Protein AF-0000000076639686 (afdb_homodimer)

Nearest PDB structures (foldseek):
  2fe7-assembly1_B  TM=9.540E-01  e=9.740E-17  Pseudomonas aeruginosa UCBPP-PA14
  2fe7-assembly1_A  TM=9.493E-01  e=1.686E-15  Pseudomonas aeruginosa UCBPP-PA14
  3i9s-assembly1_B  TM=8.098E-01  e=2.683E-13  Vibrio cholerae
  8a9o-assembly1_B  TM=8.484E-01  e=4.742E-10  Acinetobacter baumannii
  8a9o-assembly1_A  TM=8.379E-01  e=1.081E-09  Acinetobacter baumannii

Secondary structure (DSSP, 8-state):
---EEEEE--GGGHHHHHHHHHHHHHHTT-SS-----HHHHHHHHHSSS-S-EEEEEEETTEEEEEEEEEEEEETTTTEEEEEEEEEEE-GGGTTSSHHHHHHHHHHHHHHHTT-SEEEEEEETT-HHHHHHHHHTT-EE-TTEEEEEEEHHHHHHHHHHTT-/---EEEEE--GGGHHHHHHHHHHHHHHTT-SS-----HHHHHHHHHSSS-S-EEEEEEETTEEEEEEEEEEEEETTTTEEEEEEEEEEE-GGGTTSSHHHHHHHHHHHHHHHTT-SEEEEEEETT-HHHHHHHHHTT-EE-TTEEEEEEEHHHHHHHHHHTT-

Sequence (326 aa):
MSDLKIQPAIVSDVPLILSLIKELAAVEEFPFEVTVTAEDLKKNLFGKHPSAEALLVYAGDDLAGFAVFYQTFATTTGQPGLHLDDLYIRSEFQGRGIGRKVLAHLARIAKQRDCVRFEWWVLESNVRAKNFYEKIGARELEELEIYRLRENGIDELSNKLDRMSDLKIQPAIVSDVPLILSLIKELAAVEEFPFEVTVTAEDLKKNLFGKHPSAEALLVYAGDDLAGFAVFYQTFATTTGQPGLHLDDLYIRSEFQGRGIGRKVLAHLARIAKQRDCVRFEWWVLESNVRAKNFYEKIGARELEELEIYRLRENGIDELSNKLDR

Foldseek 3Di:
DFDKDKDWDDLVCLVVVVVQVVVVCVVVVPPDDDDDDSVNCCCQAPNPHHQWTKIWIDRHPHGFHMWIKGKAADPVVRAIAIETEDTDGDPVPPPPCSSVVVVVVVVVVCVVRVHPDYDYDDDPPPVVVVVVCVVVPDDDPPVDDDDDDDPVRVVVVVCVVVD/DFDKDKDWDDLVCLVVVVVQVVVVCVVVVPPDDDDDDSVNCCCQAPNPHHQWTKIWIDRHPHGFHMWIKGKAADPVVRAIAIETEDTDGDPVPPPPCSSVVVVVVVVVVCVVRVHPYYDYDDDPPPVVVVVVCVVVPDDDPPVDDDDDDDPVRVVVVVCVVVD

InterPro domains:
  IPR000182 GNAT domain [PF00583] (29-137)
  IPR000182 GNAT domain [PS51186] (4-163)
  IPR016181 Acyl-CoA N-acyltransferase [SSF55729] (4-152)
  IPR051016 Diverse Substrate Acetyltransferase [PTHR10545] (5-158)

pLDDT: mean 94.92, std 6.84, range [44.66, 98.88]

Radius of gyration: 20.06 Å; Cα contacts (8 Å, |Δi|>4): 628; chains: 2; bounding box: 39×61×44 Å

Solvent-accessible surface area (backbone atoms only — not comparable to full-atom values): 17160 Å² total; per-residue (Å²): 128,71,58,71,41,77,42,77,58,53,74,88,42,43,69,59,52,53,51,51,51,52,50,47,40,59,76,66,61,54,90,63,86,72,66,43,44,68,66,34,40,46,47,30,49,60,37,96,69,48,37,33,44,47,35,38,29,24,50,53,92,41,83,33,35,38,37,32,32,31,58,33,58,38,77,54,51,24,34,34,22,31,35,48,72,44,78,45,62,41,76,94,54,54,95,69,56,54,69,59,45,52,49,11,50,49,24,40,52,29,54,77,64,56,26,49,37,42,32,36,72,40,56,64,82,44,56,68,58,53,55,52,42,45,72,65,55,31,42,72,46,82,58,52,38,45,36,36,22,43,50,68,34,30,54,56,37,28,54,50,55,79,98,129,72,56,71,42,78,42,77,58,55,75,87,41,43,68,58,52,52,51,50,53,52,50,48,41,58,77,66,60,53,90,64,86,72,66,43,42,67,65,34,39,45,46,31,48,60,36,95,71,48,38,33,46,46,35,40,28,24,52,52,92,41,82,32,35,38,35,33,33,33,59,34,60,37,77,54,50,26,34,34,22,32,35,48,72,44,76,43,63,41,75,93,55,53,93,69,57,54,68,58,45,52,51,11,52,49,24,40,52,28,53,76,65,56,25,50,37,43,33,36,72,40,55,65,83,43,56,69,59,53,54,51,42,45,73,64,54,32,41,73,46,82,58,51,39,46,34,36,23,42,52,68,33,30,54,56,36,27,54,49,57,79,99

Organism: NCBI:txid1194090

Structure (mmCIF, N/CA/C/O backbone):
data_AF-0000000076639686-model_v1
#
loop_
_entity.id
_entity.type
_entity.pdbx_description
1 polymer 'Ribosomal protein S18 acetylase RimI'
#
loop_
_atom_site.group_PDB
_atom_site.id
_atom_site.type_symbol
_atom_site.label_atom_id
_atom_site.label_alt_id
_atom_site.label_comp_id
_atom_site.label_asym_id
_atom_site.label_entity_id
_atom_site.label_seq_id
_atom_site.pdbx_PDB_ins_code
_atom_site.Cartn_x
_atom_site.Cartn_y
_atom_site.Cartn_z
_atom_site.occupancy
_atom_site.B_iso_or_equiv
_atom_site.auth_seq_id
_atom_site.auth_comp_id
_atom_site.auth_asym_id
_atom_site.auth_atom_id
_atom_site.pdbx_PDB_model_num
ATOM 1 N N . MET A 1 1 ? 11.172 29.812 18.297 1 44.66 1 MET A N 1
ATOM 2 C CA . MET A 1 1 ? 10.875 28.797 17.281 1 44.66 1 MET A CA 1
ATOM 3 C C . MET A 1 1 ? 9.906 27.75 17.812 1 44.66 1 MET A C 1
ATOM 5 O O . MET A 1 1 ? 10.148 27.172 18.875 1 44.66 1 MET A O 1
ATOM 9 N N . SER A 1 2 ? 8.539 27.844 17.609 1 62.56 2 SER A N 1
ATOM 10 C CA . SER A 1 2 ? 7.559 27.078 18.375 1 62.56 2 SER A CA 1
ATOM 11 C C . SER A 1 2 ? 7.867 25.594 18.328 1 62.56 2 SER A C 1
ATOM 13 O O . SER A 1 2 ? 8.484 25.109 17.375 1 62.56 2 SER A O 1
ATOM 15 N N . ASP A 1 3 ? 7.824 24.922 19.453 1 88.5 3 ASP A N 1
ATOM 16 C CA . ASP A 1 3 ? 8.18 23.531 19.688 1 88.5 3 ASP A CA 1
ATOM 17 C C . ASP A 1 3 ? 7.316 22.594 18.859 1 88.5 3 ASP A C 1
ATOM 19 O O . ASP A 1 3 ? 6.09 22.625 18.953 1 88.5 3 ASP A O 1
ATOM 23 N N . LEU A 1 4 ? 7.82 22.078 17.812 1 94.31 4 LEU A N 1
ATOM 24 C CA . LEU A 1 4 ? 7.133 21.109 16.969 1 94.31 4 LEU A CA 1
ATOM 25 C C . LEU A 1 4 ? 7.055 19.75 17.656 1 94.31 4 LEU A C 1
ATOM 27 O O . LEU A 1 4 ? 8.062 19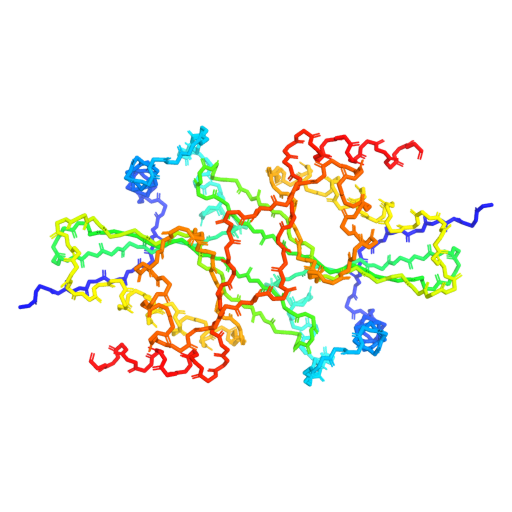.234 18.156 1 94.31 4 LEU A O 1
ATOM 31 N N . LYS A 1 5 ? 5.812 19.344 17.812 1 97.06 5 LYS A N 1
ATOM 32 C CA . LYS A 1 5 ? 5.594 18.016 18.375 1 97.06 5 LYS A CA 1
ATOM 33 C C . LYS A 1 5 ? 4.887 17.109 17.375 1 97.06 5 LYS A C 1
ATOM 35 O O . LYS A 1 5 ? 3.859 17.484 16.812 1 97.06 5 LYS A O 1
ATOM 40 N N . ILE A 1 6 ? 5.492 16.016 17.109 1 97.62 6 ILE A N 1
ATOM 41 C CA . ILE A 1 6 ? 4.898 14.953 16.312 1 97.62 6 ILE A CA 1
ATOM 42 C C . ILE A 1 6 ? 4.645 13.719 17.172 1 97.62 6 ILE A C 1
ATOM 44 O O . ILE A 1 6 ? 5.578 13.148 17.734 1 97.62 6 ILE A O 1
ATOM 48 N N . GLN A 1 7 ? 3.459 13.336 17.297 1 97.81 7 GLN A N 1
ATOM 49 C CA . GLN A 1 7 ? 3.168 12.25 18.219 1 97.81 7 GLN A CA 1
ATOM 50 C C . GLN A 1 7 ? 2.105 11.312 17.656 1 97.81 7 GLN A C 1
ATOM 52 O O . GLN A 1 7 ? 1.226 11.742 16.906 1 97.81 7 GLN A O 1
ATOM 57 N N . PRO A 1 8 ? 2.168 10.031 18.047 1 98.56 8 PRO A N 1
ATOM 58 C CA . PRO A 1 8 ? 1.109 9.109 17.641 1 98.56 8 PRO A CA 1
ATOM 59 C C . PRO A 1 8 ? -0.268 9.523 18.141 1 98.56 8 PRO A C 1
ATOM 61 O O . PRO A 1 8 ? -0.396 9.984 19.281 1 98.56 8 PRO A O 1
ATOM 64 N N . ALA A 1 9 ? -1.269 9.445 17.297 1 98.75 9 ALA A N 1
ATOM 65 C CA . ALA A 1 9 ? -2.645 9.703 17.719 1 98.75 9 ALA A CA 1
ATOM 66 C C . ALA A 1 9 ? -3.16 8.594 18.625 1 98.75 9 ALA A C 1
ATOM 68 O O . ALA A 1 9 ? -2.652 7.473 18.594 1 98.75 9 ALA A O 1
ATOM 69 N N . ILE A 1 10 ? -4.109 8.953 19.453 1 98.44 10 ILE A N 1
ATOM 70 C CA . ILE A 1 10 ? -4.824 7.984 20.281 1 98.44 10 ILE A CA 1
ATOM 71 C C . ILE A 1 10 ? -6.312 8.023 19.953 1 98.44 10 ILE A C 1
ATOM 73 O O . ILE A 1 10 ? -6.77 8.891 19.203 1 98.44 10 ILE A O 1
ATOM 77 N N . VAL A 1 11 ? -7.055 7.059 20.5 1 98.56 11 VAL A N 1
ATOM 78 C CA . VAL A 1 11 ? -8.445 6.867 20.109 1 98.56 11 VAL A CA 1
ATOM 79 C C . VAL A 1 11 ? -9.25 8.133 20.422 1 98.56 11 VAL A C 1
ATOM 81 O O . VAL A 1 11 ? -10.172 8.484 19.688 1 98.56 11 VAL A O 1
ATOM 84 N N . SER A 1 12 ? -8.914 8.867 21.422 1 98.62 12 SER A N 1
ATOM 85 C CA . SER A 1 12 ? -9.641 10.078 21.781 1 98.62 12 SER A CA 1
ATOM 86 C C . SER A 1 12 ? -9.391 11.195 20.766 1 98.62 12 SER A C 1
ATOM 88 O O . SER A 1 12 ? -10.094 12.203 20.766 1 98.62 12 SER A O 1
ATOM 90 N N . ASP A 1 13 ? -8.453 11.07 19.875 1 98.75 13 ASP A N 1
ATOM 91 C CA . ASP A 1 13 ? -8.117 12.078 18.875 1 98.75 13 ASP A CA 1
ATOM 92 C C . ASP A 1 13 ? -8.938 11.891 17.609 1 98.75 13 ASP A C 1
ATOM 94 O O . ASP A 1 13 ? -8.797 12.656 16.656 1 98.75 13 ASP A O 1
ATOM 98 N N . VAL A 1 14 ? -9.836 10.945 17.578 1 98.75 14 VAL A N 1
ATOM 99 C CA . VAL A 1 14 ? -10.586 10.578 16.375 1 98.75 14 VAL A CA 1
ATOM 100 C C . VAL A 1 14 ? -11.312 11.805 15.836 1 98.75 14 VAL A C 1
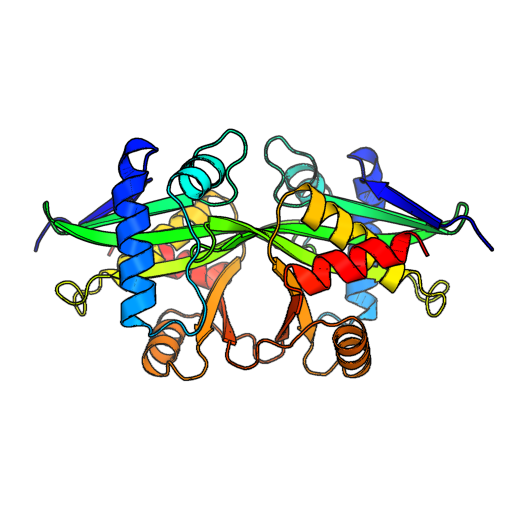ATOM 102 O O . VAL A 1 14 ? -11.281 12.078 14.633 1 98.75 14 VAL A O 1
ATOM 105 N N . PRO A 1 15 ? -11.969 12.617 16.656 1 98.75 15 PRO A N 1
ATOM 106 C CA . PRO A 1 15 ? -12.633 13.805 16.094 1 98.75 15 PRO A CA 1
ATOM 107 C C . PRO A 1 15 ? -11.656 14.758 15.414 1 98.75 15 PRO A C 1
ATOM 109 O O . PRO A 1 15 ? -11.992 15.367 14.398 1 98.75 15 PRO A O 1
ATOM 112 N N . LEU A 1 16 ? -10.461 14.883 15.93 1 98.69 16 LEU A N 1
ATOM 113 C CA . LEU A 1 16 ? -9.453 15.742 15.32 1 98.69 16 LEU A CA 1
ATOM 114 C C . LEU A 1 16 ? -9 15.188 13.977 1 98.69 16 LEU A C 1
ATOM 116 O O . LEU A 1 16 ? -8.883 15.93 13 1 98.69 16 LEU A O 1
ATOM 120 N N . ILE A 1 17 ? -8.75 13.898 13.961 1 98.81 17 ILE A N 1
ATOM 121 C CA . ILE A 1 17 ? -8.312 13.25 12.727 1 98.81 17 ILE A CA 1
ATOM 122 C C . ILE A 1 17 ? -9.383 13.406 11.648 1 98.81 17 ILE A C 1
ATOM 124 O O . ILE A 1 17 ? -9.07 13.766 10.508 1 98.81 17 ILE A O 1
ATOM 128 N N . LEU A 1 18 ? -10.609 13.172 12.055 1 98.81 18 LEU A N 1
ATOM 129 C CA . LEU A 1 18 ? -11.727 13.297 11.125 1 98.81 18 LEU A CA 1
ATOM 130 C C . LEU A 1 18 ? -11.797 14.711 10.547 1 98.81 18 LEU A C 1
ATOM 132 O O . LEU A 1 18 ? -11.961 14.883 9.336 1 98.81 18 LEU A O 1
ATOM 136 N N . SER A 1 19 ? -11.656 15.672 11.391 1 98.44 19 SER A N 1
ATOM 137 C CA . SER A 1 19 ? -11.695 17.062 10.953 1 98.44 19 SER A CA 1
ATOM 138 C C . SER A 1 19 ? -10.562 17.375 9.977 1 98.44 19 SER A C 1
ATOM 140 O O . SER A 1 19 ? -10.773 18.062 8.984 1 98.44 19 SER A O 1
ATOM 142 N N . LEU A 1 20 ? -9.406 16.891 10.219 1 98.62 20 LEU A N 1
ATOM 143 C CA . LEU A 1 20 ? -8.242 17.141 9.367 1 98.62 20 LEU A CA 1
ATOM 144 C C . LEU A 1 20 ? -8.406 16.453 8.016 1 98.62 20 LEU A C 1
ATOM 146 O O . LEU A 1 20 ? -7.996 16.984 6.984 1 98.62 20 LEU A O 1
ATOM 150 N N . ILE A 1 21 ? -8.984 15.25 8.031 1 98.5 21 ILE A N 1
ATOM 151 C CA . ILE A 1 21 ? -9.25 14.555 6.773 1 98.5 21 ILE A CA 1
ATOM 152 C C . ILE A 1 21 ? -10.195 15.383 5.914 1 98.5 21 ILE A C 1
ATOM 154 O O . ILE A 1 21 ? -9.961 15.562 4.715 1 98.5 21 ILE A O 1
ATOM 158 N N . LYS A 1 22 ? -11.211 15.891 6.531 1 97.94 22 LYS A N 1
ATOM 159 C CA . LYS A 1 22 ? -12.188 16.688 5.805 1 97.94 22 LYS A CA 1
ATOM 160 C C . LYS A 1 22 ? -11.586 18 5.328 1 97.94 22 LYS A C 1
ATOM 162 O O . LYS A 1 22 ? -11.875 18.469 4.223 1 97.94 22 LYS A O 1
ATOM 167 N N . GLU A 1 23 ? -10.766 18.641 6.125 1 97.69 23 GLU A N 1
ATOM 168 C CA . GLU A 1 23 ? -10.062 19.859 5.727 1 97.69 23 GLU A CA 1
ATOM 169 C C . GLU A 1 23 ? -9.172 19.609 4.516 1 97.69 23 GLU A C 1
ATOM 171 O O . GLU A 1 23 ? -9.156 20.406 3.574 1 97.69 23 GLU A O 1
ATOM 176 N N . LEU A 1 24 ? -8.453 18.531 4.582 1 96.81 24 LEU A N 1
ATOM 177 C CA . LEU A 1 24 ? -7.566 18.172 3.479 1 96.81 24 LEU A CA 1
ATOM 178 C C . LEU A 1 24 ? -8.359 17.969 2.191 1 96.81 24 LEU A C 1
ATOM 180 O O . LEU A 1 24 ? -7.977 18.484 1.138 1 96.81 24 LEU A O 1
ATOM 184 N N . ALA A 1 25 ? -9.406 17.188 2.311 1 96 25 ALA A N 1
ATOM 185 C CA . ALA A 1 25 ? -10.25 16.938 1.141 1 96 25 ALA A CA 1
ATOM 186 C C . ALA A 1 25 ? -10.75 18.25 0.538 1 96 25 ALA A C 1
ATOM 188 O O . ALA A 1 25 ? -10.797 18.406 -0.686 1 96 25 ALA A O 1
ATOM 189 N N . ALA A 1 26 ? -11.117 19.188 1.37 1 95.25 26 ALA A N 1
ATOM 190 C CA . ALA A 1 26 ? -11.617 20.484 0.917 1 95.25 26 ALA A CA 1
ATOM 191 C C . ALA A 1 26 ? -10.516 21.281 0.232 1 95.25 26 ALA A C 1
ATOM 193 O O . ALA A 1 26 ? -10.719 21.828 -0.86 1 95.25 26 ALA A O 1
ATOM 194 N N . VAL A 1 27 ? -9.344 21.328 0.829 1 92.75 27 VAL A N 1
ATOM 195 C CA . VAL A 1 27 ? -8.219 22.094 0.31 1 92.75 27 VAL A CA 1
ATOM 196 C C . VAL A 1 27 ? -7.793 21.547 -1.049 1 92.75 27 VAL A C 1
ATOM 198 O O . VAL A 1 27 ? -7.422 22.297 -1.947 1 92.75 27 VAL A O 1
ATOM 201 N N . GLU A 1 28 ? -7.84 20.219 -1.221 1 89.69 28 GLU A N 1
ATOM 202 C CA . GLU A 1 28 ? -7.391 19.562 -2.441 1 89.69 28 GLU A CA 1
ATOM 203 C C . GLU A 1 28 ? -8.508 19.5 -3.48 1 89.69 28 GLU A C 1
ATOM 205 O O . GLU A 1 28 ? -8.312 18.969 -4.578 1 89.69 28 GLU A O 1
ATOM 210 N N . GLU A 1 29 ? -9.664 20.016 -3.137 1 91.25 29 GLU A N 1
ATOM 211 C CA . GLU A 1 29 ? -10.828 19.875 -4.008 1 91.25 29 GLU A CA 1
ATOM 212 C C . GLU A 1 29 ? -11 18.438 -4.48 1 91.25 29 GLU A C 1
ATOM 214 O O . GLU A 1 29 ? -11.141 18.188 -5.68 1 91.25 29 GLU A O 1
ATOM 219 N N . PHE A 1 30 ? -10.922 17.516 -3.494 1 88.5 30 PHE A N 1
ATOM 220 C CA . PHE A 1 30 ? -11.07 16.094 -3.775 1 88.5 30 PHE A CA 1
ATOM 221 C C . PHE A 1 30 ? -12.367 15.82 -4.516 1 88.5 30 PHE A C 1
ATOM 223 O O . PHE A 1 30 ? -13.445 16.203 -4.055 1 88.5 30 PHE A O 1
ATOM 230 N N . PRO A 1 31 ? -12.281 15.164 -5.648 1 86.31 31 PRO A N 1
ATOM 231 C CA . PRO A 1 31 ? -13.43 15.133 -6.566 1 86.31 31 PRO A CA 1
ATOM 232 C C . PRO A 1 31 ? -14.461 14.078 -6.176 1 86.31 31 PRO A C 1
ATOM 234 O O . PRO A 1 31 ? -15.531 14.008 -6.785 1 86.31 31 PRO A O 1
ATOM 237 N N . PHE A 1 32 ? -14.219 13.242 -5.211 1 86.88 32 PHE A N 1
ATOM 238 C CA . PHE A 1 32 ? -15.141 12.18 -4.832 1 86.88 32 PHE A CA 1
ATOM 239 C C . PHE A 1 32 ? -15.734 12.445 -3.455 1 86.88 32 PHE A C 1
ATOM 241 O O . PHE A 1 32 ? -15.281 13.336 -2.736 1 86.88 32 PHE A O 1
ATOM 248 N N . GLU A 1 33 ? -16.719 11.688 -3.217 1 91.25 33 GLU A N 1
ATOM 249 C CA . GLU A 1 33 ? -17.344 11.836 -1.91 1 91.25 33 GLU A CA 1
ATOM 250 C C . GLU A 1 33 ? -16.438 11.336 -0.793 1 91.25 33 GLU A C 1
ATOM 252 O O . GLU A 1 33 ? -15.773 10.305 -0.938 1 91.25 33 GLU A O 1
ATOM 257 N N . VAL A 1 34 ? -16.328 12.102 0.249 1 96.38 34 VAL A N 1
ATOM 258 C CA . VAL A 1 34 ? -15.641 11.703 1.474 1 96.38 34 VAL A CA 1
ATOM 259 C C . VAL A 1 34 ? -16.641 11.07 2.439 1 96.38 34 VAL A C 1
ATOM 261 O O . VAL A 1 34 ? -17.5 11.75 2.984 1 96.38 34 VAL A O 1
ATOM 264 N N . THR A 1 35 ? -16.5 9.781 2.68 1 97.5 35 THR A N 1
ATOM 265 C CA . THR A 1 35 ? -17.547 9.047 3.395 1 97.5 35 THR A CA 1
ATOM 266 C C . THR A 1 35 ? -17.031 8.586 4.758 1 97.5 35 THR A C 1
ATOM 268 O O . THR A 1 35 ? -17.75 7.902 5.492 1 97.5 35 THR A O 1
ATOM 271 N N . VAL A 1 36 ? -15.859 8.938 5.129 1 98.31 36 VAL A N 1
ATOM 272 C CA . VAL A 1 36 ? -15.234 8.484 6.367 1 98.31 36 VAL A CA 1
ATOM 273 C C . VAL A 1 36 ? -16.078 8.906 7.562 1 98.31 36 VAL A C 1
ATOM 275 O O . VAL A 1 36 ? -16.594 10.023 7.594 1 98.31 36 VAL A O 1
ATOM 278 N N . THR A 1 37 ? -16.25 8.016 8.531 1 98.31 37 THR A N 1
ATOM 279 C CA . THR A 1 37 ? -16.938 8.305 9.781 1 98.31 37 THR A CA 1
ATOM 280 C C . THR A 1 37 ? -16 8.102 10.977 1 98.31 37 THR A C 1
ATOM 282 O O . THR A 1 37 ? -14.945 7.488 10.844 1 98.31 37 THR A O 1
ATOM 285 N N . ALA A 1 38 ? -16.453 8.664 12.094 1 98.62 38 ALA A N 1
ATOM 286 C CA . ALA A 1 38 ? -15.719 8.438 13.336 1 98.62 38 ALA A CA 1
ATOM 287 C C . ALA A 1 38 ? -15.602 6.949 13.641 1 98.62 38 ALA A C 1
ATOM 289 O O . ALA A 1 38 ? -14.555 6.488 14.117 1 98.62 38 ALA A O 1
ATOM 290 N N . GLU A 1 39 ? -16.625 6.227 13.375 1 98.38 39 GLU A N 1
ATOM 291 C CA . GLU A 1 39 ? -16.641 4.789 13.633 1 98.38 39 GLU A CA 1
ATOM 292 C C . GLU A 1 39 ? -15.617 4.059 12.766 1 98.38 39 GLU A C 1
ATOM 294 O O . GLU A 1 39 ? -14.938 3.141 13.234 1 98.38 39 GLU A O 1
ATOM 299 N N . ASP A 1 40 ? -15.555 4.441 11.5 1 98.19 40 ASP A N 1
ATOM 300 C CA . ASP A 1 40 ? -14.555 3.861 10.609 1 98.19 40 ASP A CA 1
ATOM 301 C C . ASP A 1 40 ? -13.148 4.047 11.172 1 98.19 40 ASP A C 1
ATOM 303 O O . ASP A 1 40 ? -12.344 3.111 11.188 1 98.19 40 ASP A O 1
ATOM 307 N N . LEU A 1 41 ? -12.898 5.27 11.602 1 98.69 41 LEU A N 1
ATOM 308 C CA . LEU A 1 41 ? -11.57 5.598 12.109 1 98.69 41 LEU A CA 1
ATOM 309 C C . LEU A 1 41 ? -11.273 4.848 13.406 1 98.69 41 LEU A C 1
ATOM 311 O O . LEU A 1 41 ? -10.172 4.34 13.594 1 98.69 41 LEU A O 1
ATOM 315 N N . LYS A 1 42 ? -12.188 4.797 14.289 1 98.5 42 LYS A N 1
ATOM 316 C CA . LYS A 1 42 ? -12 4.059 15.539 1 98.5 42 LYS A CA 1
ATOM 317 C C . LYS A 1 42 ? -11.656 2.598 15.266 1 98.5 42 LYS A C 1
ATOM 319 O O . LYS A 1 42 ? -10.719 2.053 15.852 1 98.5 42 LYS A O 1
ATOM 324 N N . LYS A 1 43 ? -12.391 2.043 14.383 1 97.88 43 LYS A N 1
ATOM 325 C CA . LYS A 1 43 ? -12.227 0.627 14.062 1 97.88 43 LYS A CA 1
ATOM 326 C C . LYS A 1 43 ? -10.891 0.372 13.367 1 97.88 43 LYS A C 1
ATOM 328 O O . LYS A 1 43 ? -10.148 -0.536 13.742 1 97.88 43 LYS A O 1
ATOM 333 N N . ASN A 1 44 ? -10.562 1.207 12.43 1 98.19 44 ASN A N 1
ATOM 334 C CA . ASN A 1 44 ? -9.5 0.834 11.508 1 98.19 44 ASN A CA 1
ATOM 335 C C . ASN A 1 44 ? -8.164 1.472 11.891 1 98.19 44 ASN A C 1
ATOM 337 O O . ASN A 1 44 ? -7.113 1.062 11.406 1 98.19 44 ASN A O 1
ATOM 341 N N . LEU A 1 45 ? -8.195 2.48 12.742 1 98.38 45 LEU A N 1
ATOM 342 C CA . LEU A 1 45 ? -6.945 3.062 13.211 1 98.38 45 LEU A CA 1
ATOM 343 C C . LEU A 1 45 ? -6.609 2.576 14.617 1 98.38 45 LEU A C 1
ATOM 345 O O . LEU A 1 45 ? -5.441 2.551 15.008 1 98.38 45 LEU A O 1
ATOM 349 N N . PHE A 1 46 ? -7.641 2.174 15.398 1 98.06 46 PHE A N 1
ATOM 350 C CA . PHE A 1 46 ? -7.379 1.958 16.812 1 98.06 46 PHE A CA 1
ATOM 351 C C . PHE A 1 46 ? -7.98 0.637 17.281 1 98.06 46 PHE A C 1
ATOM 353 O O . PHE A 1 46 ? -7.934 0.313 18.469 1 98.06 46 PHE A O 1
ATOM 360 N N . GLY A 1 47 ? -8.594 -0.088 16.406 1 95.62 47 GLY A N 1
ATOM 361 C CA . GLY A 1 47 ? -9.148 -1.384 16.766 1 95.62 47 GLY A CA 1
ATOM 362 C C . GLY A 1 47 ? -8.086 -2.449 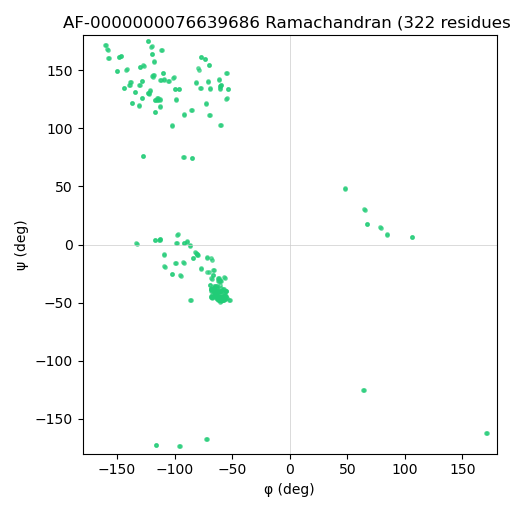16.984 1 95.62 47 GLY A C 1
ATOM 363 O O . GLY A 1 47 ? -6.902 -2.135 17.109 1 95.62 47 GLY A O 1
ATOM 364 N N . LYS A 1 48 ? -8.477 -3.703 17.062 1 91.56 48 LYS A N 1
ATOM 365 C CA . LYS A 1 48 ? -7.613 -4.84 17.359 1 91.56 48 LYS A CA 1
ATOM 366 C C . LYS A 1 48 ? -6.594 -5.055 16.234 1 91.56 48 LYS A C 1
ATOM 368 O O . LYS A 1 48 ? -5.449 -5.43 16.5 1 91.56 48 LYS A O 1
ATOM 373 N N . HIS A 1 49 ? -6.996 -4.816 15 1 91.19 49 HIS A N 1
ATOM 374 C CA . HIS A 1 49 ? -6.137 -4.973 13.828 1 91.19 49 HIS A CA 1
ATOM 375 C C . HIS A 1 49 ? -6.133 -3.707 12.977 1 91.19 49 HIS A C 1
ATOM 377 O O . HIS A 1 49 ? -6.766 -3.664 11.914 1 91.19 49 HIS A O 1
ATOM 383 N N . PRO A 1 50 ? -5.418 -2.744 13.469 1 95.81 50 PRO A N 1
ATOM 384 C CA . PRO A 1 50 ? -5.43 -1.471 12.742 1 95.81 50 PRO A CA 1
ATOM 385 C C . PRO A 1 50 ? -4.883 -1.595 11.328 1 95.81 50 PRO A C 1
ATOM 387 O O . PRO A 1 50 ? -3.928 -2.338 11.094 1 95.81 50 PRO A O 1
ATOM 390 N N . SER A 1 51 ? -5.516 -0.854 10.422 1 97.12 51 SER A N 1
ATOM 391 C CA . SER A 1 51 ? -5.105 -0.872 9.023 1 97.12 51 SER A CA 1
ATOM 392 C C . SER A 1 51 ? -4.105 0.239 8.719 1 97.12 51 SER A C 1
ATOM 394 O O . SER A 1 51 ? -3.457 0.232 7.672 1 97.12 51 SER A O 1
ATOM 396 N N . ALA A 1 52 ? -4.016 1.155 9.602 1 98.5 52 ALA A N 1
ATOM 397 C CA . ALA A 1 52 ? -3.141 2.312 9.445 1 98.5 52 ALA A CA 1
ATOM 398 C C . ALA A 1 52 ? -2.85 2.969 10.789 1 98.5 52 ALA A C 1
ATOM 400 O O . ALA A 1 52 ? -3.404 2.566 11.812 1 98.5 52 ALA A O 1
ATOM 401 N N . GLU A 1 53 ? -1.979 3.871 10.75 1 98.62 53 GLU A N 1
ATOM 402 C CA . GLU A 1 53 ? -1.606 4.688 11.906 1 98.62 53 GLU A CA 1
ATOM 403 C C . GLU A 1 53 ? -1.685 6.176 11.57 1 98.62 53 GLU A C 1
ATOM 405 O O . GLU A 1 53 ? -1.55 6.566 10.414 1 98.62 53 GLU A O 1
ATOM 410 N N . ALA A 1 54 ? -1.896 6.926 12.625 1 98.88 54 ALA A N 1
ATOM 411 C CA . ALA A 1 54 ? -1.973 8.375 12.438 1 98.88 54 ALA A CA 1
ATOM 412 C C . ALA A 1 54 ? -1.042 9.102 13.406 1 98.88 54 ALA A C 1
ATOM 414 O O . ALA A 1 54 ? -0.892 8.688 14.562 1 98.88 54 ALA A O 1
ATOM 415 N N . LEU A 1 55 ? -0.427 10.133 12.891 1 98.81 55 LEU A N 1
ATOM 416 C CA . LEU A 1 55 ? 0.314 11.102 13.695 1 98.81 55 LEU A CA 1
ATOM 417 C C . LEU A 1 55 ? -0.413 12.438 13.742 1 98.81 55 LEU A C 1
ATOM 419 O O . LEU A 1 55 ? -0.985 12.875 12.734 1 98.81 55 LEU A O 1
ATOM 423 N N . LEU A 1 56 ? -0.379 13.062 14.859 1 98.81 56 LEU A N 1
ATOM 424 C CA . LEU A 1 56 ? -0.783 14.461 14.969 1 98.81 56 LEU A CA 1
ATOM 425 C C . LEU A 1 56 ? 0.434 15.367 15.117 1 98.81 56 LEU A C 1
ATOM 427 O O . LEU A 1 56 ? 1.397 15.016 15.797 1 98.81 56 LEU A O 1
ATOM 431 N N . VAL A 1 57 ? 0.394 16.484 14.484 1 98.5 57 VAL A N 1
ATOM 432 C CA . VAL A 1 57 ? 1.48 17.453 14.445 1 98.5 57 VAL A CA 1
ATOM 433 C C . VAL A 1 57 ? 1.044 18.75 15.141 1 98.5 57 VAL A C 1
ATOM 435 O O . VAL A 1 57 ? 0.026 19.344 14.773 1 98.5 57 VAL A O 1
ATOM 438 N N . TYR A 1 58 ? 1.843 19.156 16.094 1 98.06 58 TYR A N 1
ATOM 439 C CA . TYR A 1 58 ? 1.531 20.375 16.828 1 98.06 58 TYR A CA 1
ATOM 440 C C . TYR A 1 58 ? 2.658 21.391 16.703 1 98.06 58 TYR A C 1
ATOM 442 O O . TYR A 1 58 ? 3.836 21.031 16.781 1 98.06 58 TYR A O 1
ATOM 450 N N . ALA A 1 59 ? 2.354 22.578 16.422 1 96.12 59 ALA A N 1
ATOM 451 C CA . ALA A 1 59 ? 3.229 23.734 16.562 1 96.12 59 ALA A CA 1
ATOM 452 C C . ALA A 1 59 ? 2.873 24.547 17.812 1 96.12 59 ALA A C 1
ATOM 454 O O . ALA A 1 59 ? 1.896 25.297 17.812 1 96.12 59 ALA A O 1
ATOM 455 N N . GLY A 1 60 ? 3.707 24.344 18.859 1 94.06 60 GLY A N 1
ATOM 456 C CA . GLY A 1 60 ? 3.229 24.797 20.156 1 94.06 60 GLY A CA 1
ATOM 457 C C . GLY A 1 60 ? 2 24.047 20.625 1 94.06 60 GLY A C 1
ATOM 458 O O . GLY A 1 60 ? 1.994 22.812 20.672 1 94.06 60 GLY A O 1
ATOM 459 N N . ASP A 1 61 ? 0.954 24.797 20.938 1 94.56 61 ASP A N 1
ATOM 460 C CA . ASP A 1 61 ? -0.278 24.172 21.422 1 94.56 61 ASP A CA 1
ATOM 461 C C . ASP A 1 61 ? -1.297 24.031 20.297 1 94.56 61 ASP A C 1
ATOM 463 O O . ASP A 1 61 ? -2.365 23.438 20.484 1 94.56 61 ASP A O 1
ATOM 467 N N . ASP A 1 62 ? -0.896 24.438 19.156 1 96.75 62 ASP A N 1
ATOM 468 C CA . ASP A 1 62 ? -1.84 24.469 18.031 1 96.75 62 ASP A CA 1
ATOM 469 C C . ASP A 1 62 ? -1.712 23.203 17.188 1 96.75 62 ASP A C 1
ATOM 471 O O . ASP A 1 62 ? -0.602 22.766 16.875 1 96.75 62 ASP A O 1
ATOM 475 N N . LEU A 1 63 ? -2.869 22.609 16.859 1 98.12 63 LEU A N 1
ATOM 476 C CA . LEU A 1 63 ? -2.887 21.484 15.93 1 98.12 63 LEU A CA 1
ATOM 477 C C . LEU A 1 63 ? -2.555 21.953 14.516 1 98.12 63 LEU A C 1
ATOM 479 O O . LEU A 1 63 ? -3.359 22.625 13.875 1 98.12 63 LEU A O 1
ATOM 483 N N . ALA A 1 64 ? -1.365 21.531 14.023 1 98.12 64 ALA A N 1
ATOM 484 C CA . ALA A 1 64 ? -0.843 22.031 12.75 1 98.12 64 ALA A CA 1
ATOM 485 C C . ALA A 1 64 ? -1.196 21.078 11.602 1 98.12 64 ALA A C 1
ATOM 487 O O . ALA A 1 64 ? -1.256 21.5 10.445 1 98.12 64 ALA A O 1
ATOM 488 N N . GLY A 1 65 ? -1.388 19.812 11.898 1 98.5 65 GLY A N 1
ATOM 489 C CA . GLY A 1 65 ? -1.664 18.891 10.82 1 98.5 65 GLY A CA 1
ATOM 490 C C . GLY A 1 65 ? -1.645 17.438 11.258 1 98.5 65 GLY A C 1
ATOM 491 O O . GLY A 1 65 ? -1.854 17.141 12.438 1 98.5 65 GLY A O 1
ATOM 492 N N . PHE A 1 66 ? -1.52 16.516 10.289 1 98.88 66 PHE A N 1
ATOM 493 C CA . PHE A 1 66 ? -1.473 15.094 10.578 1 98.88 66 PHE A CA 1
ATOM 494 C C . PHE A 1 66 ? -0.811 14.328 9.438 1 98.88 66 PHE A C 1
ATOM 496 O O . PHE A 1 66 ? -0.557 14.891 8.375 1 98.88 66 PHE A O 1
ATOM 503 N N . ALA A 1 67 ? -0.504 13.148 9.688 1 98.81 67 ALA A N 1
ATOM 504 C CA . ALA A 1 67 ? -0.094 12.156 8.695 1 98.81 67 ALA A CA 1
ATOM 505 C C . ALA A 1 67 ? -0.741 10.805 8.977 1 98.81 67 ALA A C 1
ATOM 507 O O . ALA A 1 67 ? -0.886 10.406 10.133 1 98.81 67 ALA A O 1
ATOM 508 N N . VAL A 1 68 ? -1.179 10.109 7.973 1 98.88 68 VAL A N 1
ATOM 509 C CA . VAL A 1 68 ? -1.708 8.758 8.062 1 98.88 68 VAL A CA 1
ATOM 510 C C . VAL A 1 68 ? -0.914 7.832 7.145 1 98.88 68 VAL A C 1
ATOM 512 O O . VAL A 1 68 ? -0.671 8.156 5.98 1 98.88 68 VAL A O 1
ATOM 515 N N . PHE A 1 69 ? -0.47 6.707 7.648 1 98.81 69 PHE A N 1
ATOM 516 C CA . PHE A 1 69 ? 0.411 5.801 6.922 1 98.81 69 PHE A CA 1
ATOM 517 C C . PHE A 1 69 ? 0.13 4.352 7.305 1 98.81 69 PHE A C 1
ATOM 519 O O . PHE A 1 69 ? -0.525 4.086 8.312 1 98.81 69 PHE A O 1
ATOM 526 N N . TYR A 1 70 ? 0.566 3.439 6.523 1 98.69 70 TYR A N 1
ATOM 527 C CA . TYR A 1 70 ? 0.396 2.02 6.809 1 98.69 70 TYR A CA 1
ATOM 528 C C . TYR A 1 70 ? 1.557 1.207 6.25 1 98.69 70 TYR A C 1
ATOM 530 O O . TYR A 1 70 ? 2.332 1.705 5.43 1 98.69 70 TYR A O 1
ATOM 538 N N . GLN A 1 71 ? 1.713 0.032 6.75 1 98.06 71 GLN A N 1
ATOM 539 C CA . GLN A 1 71 ? 2.809 -0.847 6.355 1 98.06 71 GLN A CA 1
ATOM 540 C C . GLN A 1 71 ? 2.492 -1.569 5.047 1 98.06 71 GLN A C 1
ATOM 542 O O . GLN A 1 71 ? 1.362 -2.01 4.832 1 98.06 71 GLN A O 1
ATOM 547 N N . THR A 1 72 ? 3.455 -1.707 4.16 1 98.44 72 THR A N 1
ATOM 548 C CA . THR A 1 72 ? 3.393 -2.465 2.916 1 98.44 72 THR A CA 1
ATOM 549 C C . THR A 1 72 ? 4.387 -3.625 2.939 1 98.44 72 THR A C 1
ATOM 551 O O . THR A 1 72 ? 4.945 -3.949 3.988 1 98.44 72 THR A O 1
ATOM 554 N N . PHE A 1 73 ? 4.531 -4.285 1.79 1 98.5 73 PHE A N 1
ATOM 555 C CA . PHE A 1 73 ? 5.441 -5.418 1.683 1 98.5 73 PHE A CA 1
ATOM 556 C C . PHE A 1 73 ? 5.992 -5.539 0.266 1 98.5 73 PHE A C 1
ATOM 558 O O . PHE A 1 73 ? 5.324 -5.164 -0.699 1 98.5 73 PHE A O 1
ATOM 565 N N . ALA A 1 74 ? 7.188 -6.035 0.21 1 97.19 74 ALA A N 1
ATOM 566 C CA . ALA A 1 74 ? 7.809 -6.332 -1.078 1 97.19 74 ALA A CA 1
ATOM 567 C C . ALA A 1 74 ? 8.336 -7.762 -1.115 1 97.19 74 ALA A C 1
ATOM 569 O O . ALA A 1 74 ? 9.188 -8.133 -0.306 1 97.19 74 ALA A O 1
ATOM 570 N N . THR A 1 75 ? 7.926 -8.5 -2.088 1 97.75 75 THR A N 1
ATOM 571 C CA . THR A 1 75 ? 8.336 -9.898 -2.191 1 97.75 75 THR A CA 1
ATOM 572 C C . THR A 1 75 ? 9.812 -10.008 -2.533 1 97.75 75 THR A C 1
ATOM 574 O O . THR A 1 75 ? 10.492 -10.93 -2.082 1 97.75 75 THR A O 1
ATOM 577 N N . THR A 1 76 ? 10.352 -9.07 -3.355 1 96.75 76 THR A N 1
ATOM 578 C CA . THR A 1 76 ? 11.727 -9.172 -3.85 1 96.75 76 THR A CA 1
ATOM 579 C C . THR A 1 76 ? 12.727 -9.023 -2.705 1 96.75 76 THR A C 1
ATOM 581 O O . THR A 1 76 ? 13.836 -9.547 -2.777 1 96.75 76 THR A O 1
ATOM 584 N N . THR A 1 77 ? 12.391 -8.344 -1.624 1 97.19 77 THR A N 1
ATOM 585 C CA . THR A 1 77 ? 13.258 -8.195 -0.463 1 97.19 77 THR A CA 1
ATOM 586 C C . THR A 1 77 ? 12.727 -9 0.719 1 97.19 77 THR A C 1
ATOM 588 O O . THR A 1 77 ? 13.469 -9.273 1.67 1 97.19 77 THR A O 1
ATOM 591 N N . GLY A 1 78 ? 11.461 -9.352 0.629 1 97.94 78 GLY A N 1
ATOM 592 C CA . GLY A 1 78 ? 10.82 -10.016 1.754 1 97.94 78 GLY A CA 1
ATOM 593 C C . GLY A 1 78 ? 10.672 -9.117 2.967 1 97.94 78 GLY A C 1
ATOM 594 O O . GLY A 1 78 ? 10.531 -9.602 4.094 1 97.94 78 GLY A O 1
ATOM 595 N N . GLN A 1 79 ? 10.773 -7.828 2.785 1 97.25 79 GLN A N 1
ATOM 596 C CA . GLN A 1 79 ? 10.758 -6.863 3.881 1 97.25 79 GLN A CA 1
ATOM 597 C C . GLN A 1 79 ? 9.562 -5.922 3.768 1 97.25 79 GLN A C 1
ATOM 599 O O . GLN A 1 79 ? 9.008 -5.746 2.682 1 97.25 79 GLN A O 1
ATOM 604 N N . PRO A 1 80 ? 9.203 -5.359 4.875 1 98.06 80 PRO A N 1
ATOM 605 C CA . PRO A 1 80 ? 8.109 -4.383 4.836 1 98.06 80 PRO A CA 1
ATOM 606 C C . PRO A 1 80 ? 8.531 -3.053 4.215 1 98.06 80 PRO A C 1
ATOM 608 O O . PRO A 1 80 ? 9.727 -2.799 4.047 1 98.06 80 PRO A O 1
ATOM 611 N N . GLY A 1 81 ? 7.523 -2.332 3.789 1 98.12 81 GLY A N 1
ATOM 612 C CA . GLY A 1 81 ? 7.625 -0.919 3.459 1 98.12 81 GLY A CA 1
ATOM 613 C C . GLY A 1 81 ? 6.656 -0.053 4.242 1 98.12 81 GLY A C 1
ATOM 614 O O . GLY A 1 81 ? 5.887 -0.558 5.062 1 98.12 81 GLY A O 1
ATOM 615 N N . LEU A 1 82 ? 6.793 1.183 4.051 1 98.69 82 LEU A N 1
ATOM 616 C CA . LEU A 1 82 ? 5.887 2.164 4.633 1 98.69 82 LEU A CA 1
ATOM 617 C C . LEU A 1 82 ? 5.242 3.021 3.551 1 98.69 82 LEU A C 1
ATOM 619 O O . LEU A 1 82 ? 5.93 3.527 2.66 1 98.69 82 LEU A O 1
ATOM 623 N N . HIS A 1 83 ? 3.914 3.164 3.584 1 98.81 83 HIS A N 1
ATOM 624 C CA . HIS A 1 83 ? 3.189 4.004 2.639 1 98.81 83 HIS A CA 1
ATOM 625 C C . HIS A 1 83 ? 2.516 5.176 3.348 1 98.81 83 HIS A C 1
ATOM 627 O O . HIS A 1 83 ? 1.757 4.977 4.297 1 98.81 83 HIS A O 1
ATOM 633 N N . LEU A 1 84 ? 2.814 6.375 2.91 1 98.69 84 LEU A N 1
ATOM 634 C CA . LEU A 1 84 ? 2.141 7.578 3.385 1 98.69 84 LEU A CA 1
ATOM 635 C C . LEU A 1 84 ? 0.86 7.832 2.594 1 98.69 84 LEU A C 1
ATOM 637 O O . LEU A 1 84 ? 0.911 8.086 1.389 1 98.69 84 LEU A O 1
ATOM 641 N N . ASP A 1 85 ? -0.27 7.777 3.236 1 98 85 ASP A N 1
ATOM 642 C CA . ASP A 1 85 ? -1.556 7.988 2.58 1 98 85 ASP A CA 1
ATOM 643 C C . ASP A 1 85 ? -1.904 9.477 2.518 1 98 85 ASP A C 1
ATOM 645 O O . ASP A 1 85 ? -2.328 9.977 1.475 1 98 85 ASP A O 1
ATOM 649 N N . ASP A 1 86 ? -1.747 10.117 3.689 1 97.56 86 ASP A N 1
ATOM 650 C CA . ASP A 1 86 ? -2.043 11.547 3.752 1 97.56 86 ASP A CA 1
ATOM 651 C C . ASP A 1 86 ? -1.009 12.281 4.598 1 97.56 86 ASP A C 1
ATOM 653 O O . ASP A 1 86 ? -0.585 11.789 5.641 1 97.56 86 ASP A O 1
ATOM 657 N N . LEU A 1 87 ? -0.643 13.359 4.109 1 97.25 87 LEU A N 1
ATOM 658 C CA . LEU A 1 87 ? 0.103 14.383 4.836 1 97.25 87 LEU A CA 1
ATOM 659 C C . LEU A 1 87 ? -0.533 15.758 4.645 1 97.25 87 LEU A C 1
ATOM 661 O O . LEU A 1 87 ? -0.68 16.219 3.514 1 97.25 87 LEU A O 1
ATOM 665 N N . TYR A 1 88 ? -0.939 16.312 5.781 1 97.56 88 TYR A N 1
ATOM 666 C CA . TYR A 1 88 ? -1.614 17.609 5.707 1 97.56 88 TYR A CA 1
ATOM 667 C C . TYR A 1 88 ? -1.11 18.547 6.793 1 97.56 88 TYR A C 1
ATOM 669 O O . TYR A 1 88 ? -1.105 18.203 7.973 1 97.56 88 TYR A O 1
ATOM 677 N N . ILE A 1 89 ? -0.597 19.672 6.363 1 97.19 89 ILE A N 1
ATOM 678 C CA . ILE A 1 89 ? -0.256 20.797 7.23 1 97.19 89 ILE A CA 1
ATOM 679 C C . ILE A 1 89 ? -1.174 21.969 6.926 1 97.19 89 ILE A C 1
ATOM 681 O O . ILE A 1 89 ? -1.294 22.391 5.773 1 97.19 89 ILE A O 1
ATOM 685 N N . ARG A 1 90 ? -1.846 22.469 7.949 1 97.5 90 ARG A N 1
ATOM 686 C CA . ARG A 1 90 ? -2.711 23.641 7.758 1 97.5 90 ARG A CA 1
ATOM 687 C C . ARG A 1 90 ? -1.943 24.797 7.137 1 97.5 90 ARG A C 1
ATOM 689 O O . ARG A 1 90 ? -0.764 25 7.434 1 97.5 90 ARG A O 1
ATOM 696 N N . SER A 1 91 ? -2.699 25.531 6.352 1 95.75 91 SER A N 1
ATOM 697 C CA . SER A 1 91 ? -2.105 26.594 5.543 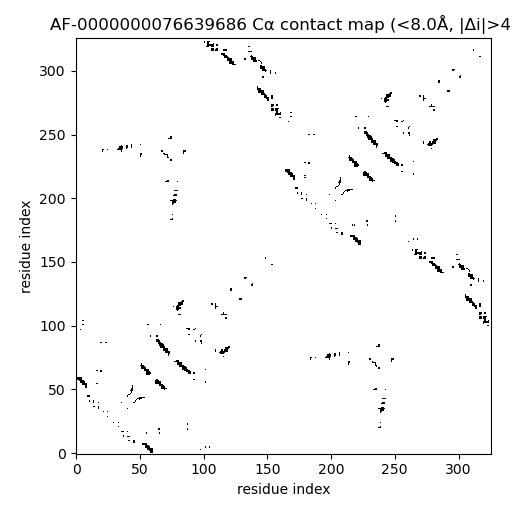1 95.75 91 SER A CA 1
ATOM 698 C C . SER A 1 91 ? -1.32 27.578 6.406 1 95.75 91 SER A C 1
ATOM 700 O O . SER A 1 91 ? -0.243 28.031 6.016 1 95.75 91 SER A O 1
ATOM 702 N N . GLU A 1 92 ? -1.812 27.922 7.559 1 95.5 92 GLU A N 1
ATOM 703 C CA . GLU A 1 92 ? -1.19 28.922 8.422 1 95.5 92 GLU A CA 1
ATOM 704 C C . GLU A 1 92 ? 0.145 28.422 8.969 1 95.5 92 GLU A C 1
ATOM 706 O O . GLU A 1 92 ? 0.936 29.219 9.492 1 95.5 92 GLU A O 1
ATOM 711 N N . PHE A 1 93 ? 0.43 27.109 8.828 1 95.94 93 PHE A N 1
ATOM 712 C CA . PHE A 1 93 ? 1.67 26.562 9.367 1 95.94 93 PHE A CA 1
ATOM 713 C C . PHE A 1 93 ? 2.592 26.109 8.234 1 95.94 93 PHE A C 1
ATOM 715 O O . PHE A 1 93 ? 3.619 25.484 8.484 1 95.94 93 PHE A O 1
ATOM 722 N N . GLN A 1 94 ? 2.266 26.312 7.055 1 92.56 94 GLN A N 1
ATOM 723 C CA . GLN A 1 94 ? 3.068 25.891 5.91 1 92.56 94 GLN A CA 1
ATOM 724 C C . GLN A 1 94 ? 4.254 26.828 5.699 1 92.56 94 GLN A C 1
ATOM 726 O O . GLN A 1 94 ? 4.309 27.922 6.285 1 92.56 94 GLN A O 1
ATOM 731 N N . GLY A 1 95 ? 5.25 26.344 4.945 1 89.94 95 GLY A N 1
ATOM 732 C CA . GLY A 1 95 ? 6.418 27.141 4.637 1 89.94 95 GLY A CA 1
ATOM 733 C C . GLY A 1 95 ? 7.414 27.219 5.777 1 89.94 95 GLY A C 1
ATOM 734 O O . GLY A 1 95 ? 8.305 28.078 5.781 1 89.94 95 GLY A O 1
ATOM 735 N N . ARG A 1 96 ? 7.301 26.375 6.758 1 90.62 96 ARG A N 1
ATOM 736 C CA . ARG A 1 96 ? 8.156 26.375 7.938 1 90.62 96 ARG A CA 1
ATOM 737 C C . ARG A 1 96 ? 8.961 25.078 8.039 1 90.62 96 ARG A C 1
ATOM 739 O O . ARG A 1 96 ? 9.602 24.828 9.055 1 90.62 96 ARG A O 1
ATOM 746 N N . GLY A 1 97 ? 8.812 24.25 7.039 1 91.75 97 GLY A N 1
ATOM 747 C CA . GLY A 1 97 ? 9.562 23.016 7.027 1 91.75 97 GLY A CA 1
ATOM 748 C C . GLY A 1 97 ? 8.891 21.906 7.809 1 91.75 97 GLY A C 1
ATOM 749 O O . GLY A 1 97 ? 9.484 20.844 8.016 1 91.75 97 GLY A O 1
ATOM 750 N N . ILE A 1 98 ? 7.695 22.094 8.25 1 94.31 98 ILE A N 1
ATOM 751 C CA . ILE A 1 98 ? 6.992 21.125 9.086 1 94.31 98 ILE A CA 1
ATOM 752 C C . ILE A 1 98 ? 6.742 19.844 8.289 1 94.31 98 ILE A C 1
ATOM 754 O O . ILE A 1 98 ? 6.938 18.75 8.805 1 94.31 98 ILE A O 1
ATOM 758 N N . GLY A 1 99 ? 6.348 19.953 7.008 1 94.38 99 GLY A N 1
ATOM 759 C CA . GLY A 1 99 ? 6.145 18.781 6.172 1 94.38 99 GLY A CA 1
ATOM 760 C C . GLY A 1 99 ? 7.375 17.906 6.062 1 94.38 99 GLY A C 1
ATOM 761 O O . GLY A 1 99 ? 7.281 16.672 6.168 1 94.38 99 GLY A O 1
ATOM 762 N N . ARG A 1 100 ? 8.453 18.562 5.875 1 93.75 100 ARG A N 1
ATOM 763 C CA . ARG A 1 100 ? 9.719 17.828 5.777 1 93.75 100 ARG A CA 1
ATOM 764 C C . ARG A 1 100 ? 10.047 17.125 7.082 1 93.75 100 ARG A C 1
ATOM 766 O O . ARG A 1 100 ? 10.57 16 7.074 1 93.75 100 ARG A O 1
ATOM 773 N N . LYS A 1 101 ? 9.797 17.75 8.164 1 95.25 101 LYS A N 1
ATOM 774 C CA . LYS A 1 101 ? 10.062 17.156 9.477 1 95.25 101 LYS A CA 1
ATOM 775 C C . LYS A 1 101 ? 9.164 15.945 9.719 1 95.25 101 LYS A C 1
ATOM 777 O O . LYS A 1 101 ? 9.594 14.969 10.336 1 95.25 101 LYS A O 1
ATOM 782 N N . VAL A 1 102 ? 7.93 16.047 9.281 1 97 102 VAL A N 1
ATOM 783 C CA . VAL A 1 102 ? 7.02 14.906 9.414 1 97 102 VAL A CA 1
ATOM 784 C C . VAL A 1 102 ? 7.527 13.734 8.562 1 97 102 VAL A C 1
ATOM 786 O O . VAL A 1 102 ? 7.555 12.594 9.031 1 97 102 VAL A O 1
ATOM 789 N N . LEU A 1 103 ? 7.953 14.031 7.328 1 97.12 103 LEU A N 1
ATOM 790 C CA . LEU A 1 103 ? 8.5 12.992 6.465 1 97.12 103 LEU A CA 1
ATOM 791 C C . LEU A 1 103 ? 9.742 12.359 7.09 1 97.12 103 LEU A C 1
ATOM 793 O O . LEU A 1 103 ? 9.938 11.148 7.012 1 97.12 103 LEU A O 1
ATOM 797 N N . ALA A 1 104 ? 10.562 13.141 7.672 1 97 104 ALA A N 1
ATOM 798 C CA . ALA A 1 104 ? 11.75 12.625 8.352 1 97 104 ALA A CA 1
ATOM 799 C C . ALA A 1 104 ? 11.359 11.727 9.523 1 97 104 ALA A C 1
ATOM 801 O O . ALA A 1 104 ? 11.992 10.688 9.75 1 97 104 ALA A O 1
ATOM 802 N N . HIS A 1 105 ? 10.414 12.172 10.266 1 97.69 105 HIS A N 1
ATOM 803 C CA . HIS A 1 105 ? 9.898 11.352 11.359 1 97.69 105 HIS A CA 1
ATOM 804 C C . HIS A 1 105 ? 9.414 10 10.859 1 97.69 105 HIS A C 1
ATOM 806 O O . HIS A 1 105 ? 9.719 8.961 11.453 1 97.69 105 HIS A O 1
ATOM 812 N N . LEU A 1 106 ? 8.711 10.008 9.742 1 98.44 106 LEU A N 1
ATOM 813 C CA . LEU A 1 106 ? 8.211 8.773 9.148 1 98.44 106 LEU A CA 1
ATOM 814 C C . LEU A 1 106 ? 9.359 7.918 8.617 1 98.44 106 LEU A C 1
ATOM 816 O O . LEU A 1 106 ? 9.305 6.688 8.695 1 98.44 106 LEU A O 1
ATOM 820 N N . ALA A 1 107 ? 10.312 8.547 8.062 1 97.94 107 ALA A N 1
ATOM 821 C CA . ALA A 1 107 ? 11.5 7.816 7.633 1 97.94 107 ALA A CA 1
ATOM 822 C C . ALA A 1 107 ? 12.156 7.094 8.812 1 97.94 107 ALA A C 1
ATOM 824 O O . ALA A 1 107 ? 12.633 5.965 8.664 1 97.94 107 ALA A O 1
ATOM 825 N N . ARG A 1 108 ? 12.211 7.703 9.922 1 97.62 108 ARG A N 1
ATOM 826 C CA . ARG A 1 108 ? 12.75 7.07 11.117 1 97.62 108 ARG A CA 1
ATOM 827 C C . ARG A 1 108 ? 11.914 5.863 11.531 1 97.62 108 ARG A C 1
ATOM 829 O O . ARG A 1 108 ? 12.453 4.82 11.906 1 97.62 108 ARG A O 1
ATOM 836 N N . ILE A 1 109 ? 10.633 6 11.5 1 97.75 109 ILE A N 1
ATOM 837 C CA . ILE A 1 109 ? 9.742 4.875 11.773 1 97.75 109 ILE A CA 1
ATOM 838 C C . ILE A 1 109 ? 10.039 3.738 10.797 1 97.75 109 ILE A C 1
ATOM 840 O O . ILE A 1 109 ? 10.148 2.578 11.203 1 97.75 109 ILE A O 1
ATOM 844 N N . ALA A 1 110 ? 10.133 4.094 9.5 1 98.06 110 ALA A N 1
ATOM 845 C CA . ALA A 1 110 ? 10.445 3.102 8.469 1 98.06 110 ALA A CA 1
ATOM 846 C C . ALA A 1 110 ? 11.734 2.359 8.797 1 98.06 110 ALA A C 1
ATOM 848 O O . ALA A 1 110 ? 11.797 1.131 8.711 1 98.06 110 ALA A O 1
ATOM 849 N N . LYS A 1 111 ? 12.703 3.107 9.164 1 96.56 111 LYS A N 1
ATOM 850 C CA . LYS A 1 111 ? 13.992 2.52 9.516 1 96.56 111 LYS A CA 1
ATOM 851 C C . LYS A 1 111 ? 13.867 1.59 10.719 1 96.56 111 LYS A C 1
ATOM 853 O O . LYS A 1 111 ? 14.367 0.465 10.695 1 96.56 111 LYS A O 1
ATOM 858 N N . GLN A 1 112 ? 13.203 2.018 11.711 1 96.38 112 GLN A N 1
ATOM 859 C CA . GLN A 1 112 ? 13.016 1.246 12.938 1 96.38 112 GLN A CA 1
ATOM 860 C C . GLN A 1 112 ? 12.266 -0.053 12.664 1 96.38 112 GLN A C 1
ATOM 862 O O . GLN A 1 112 ? 12.484 -1.059 13.336 1 96.38 112 GLN A O 1
ATOM 867 N N . ARG A 1 113 ? 11.445 -0.02 11.664 1 95.94 113 ARG A N 1
ATOM 868 C CA . ARG A 1 113 ? 10.625 -1.179 11.344 1 95.94 113 ARG A CA 1
ATOM 869 C C . ARG A 1 113 ? 11.258 -2.01 10.227 1 95.94 113 ARG A C 1
ATOM 871 O O . ARG A 1 113 ? 10.586 -2.85 9.617 1 95.94 113 ARG A O 1
ATOM 878 N N . ASP A 1 114 ? 12.469 -1.697 9.828 1 95.06 114 ASP A N 1
ATOM 879 C CA . ASP A 1 114 ? 13.242 -2.418 8.82 1 95.06 114 ASP A CA 1
ATOM 880 C C . ASP A 1 114 ? 12.578 -2.324 7.445 1 95.06 114 ASP A C 1
ATOM 882 O O . ASP A 1 114 ? 12.617 -3.277 6.664 1 95.06 114 ASP A O 1
ATOM 886 N N . CYS A 1 115 ? 11.898 -1.228 7.246 1 97.19 115 CYS A N 1
ATOM 887 C CA . CYS A 1 115 ? 11.336 -0.974 5.926 1 97.19 115 CYS A CA 1
ATOM 888 C C . CYS A 1 115 ? 12.438 -0.65 4.918 1 97.19 115 CYS A C 1
ATOM 890 O O . CYS A 1 115 ? 13.352 0.119 5.215 1 97.19 115 CYS A O 1
ATOM 892 N N . VAL A 1 116 ? 12.25 -1.163 3.746 1 95.94 116 VAL A N 1
ATOM 893 C CA . VAL A 1 116 ? 13.273 -0.931 2.73 1 95.94 116 VAL A CA 1
ATOM 894 C C . VAL A 1 116 ? 12.734 0.026 1.667 1 95.94 116 VAL A C 1
ATOM 896 O O . VAL A 1 116 ? 13.461 0.427 0.758 1 95.94 116 VAL A O 1
ATOM 899 N N . ARG A 1 117 ? 11.414 0.283 1.801 1 97.12 117 ARG A N 1
ATOM 900 C CA . ARG A 1 117 ? 10.75 1.228 0.907 1 97.12 117 ARG A CA 1
ATOM 901 C C . ARG A 1 117 ? 9.852 2.18 1.688 1 97.12 117 ARG A C 1
ATOM 903 O O . ARG A 1 117 ? 9.18 1.769 2.635 1 97.12 117 ARG A O 1
ATOM 910 N N . PHE A 1 118 ? 9.969 3.395 1.427 1 98.5 118 PHE A N 1
ATOM 911 C CA . PHE A 1 118 ? 9.055 4.441 1.856 1 98.5 118 PHE A CA 1
ATOM 912 C C . PHE A 1 118 ? 8.398 5.121 0.656 1 98.5 118 PHE A C 1
ATOM 914 O O . PHE A 1 118 ? 9.078 5.773 -0.139 1 98.5 118 PHE A O 1
ATOM 921 N N . GLU A 1 119 ? 7.039 4.941 0.521 1 98.56 119 GLU A N 1
ATOM 922 C CA . GLU A 1 119 ? 6.348 5.281 -0.719 1 98.56 119 GLU A CA 1
ATOM 923 C C . GLU A 1 119 ? 5.121 6.145 -0.447 1 98.56 119 GLU A C 1
ATOM 925 O O . GLU A 1 119 ? 4.574 6.125 0.658 1 98.56 119 GLU A O 1
ATOM 930 N N . TRP A 1 120 ? 4.77 6.938 -1.407 1 98 120 TRP A N 1
ATOM 931 C CA . TRP A 1 120 ? 3.543 7.727 -1.393 1 98 120 TRP A CA 1
ATOM 932 C C . TRP A 1 120 ? 3.117 8.102 -2.809 1 98 120 TRP A C 1
ATOM 934 O O . TRP A 1 120 ? 3.895 7.957 -3.756 1 98 120 TRP A O 1
ATOM 944 N N . TRP A 1 121 ? 1.827 8.453 -2.961 1 97.12 121 TRP A N 1
ATOM 945 C CA . TRP A 1 121 ? 1.265 8.867 -4.238 1 97.12 121 TRP A CA 1
ATOM 946 C C . TRP A 1 121 ? 1.138 10.383 -4.309 1 97.12 121 TRP A C 1
ATOM 948 O O . TRP A 1 121 ? 0.856 11.039 -3.303 1 97.12 121 TRP A O 1
ATOM 958 N N . VAL A 1 122 ? 1.37 10.875 -5.441 1 94.75 122 VAL A N 1
ATOM 959 C CA . VAL A 1 122 ? 1.294 12.312 -5.695 1 94.75 122 VAL A CA 1
ATOM 960 C C . VAL A 1 122 ? 0.438 12.578 -6.93 1 94.75 122 VAL A C 1
ATOM 962 O O . VAL A 1 122 ? 0.547 11.867 -7.934 1 94.75 122 VAL A O 1
ATOM 965 N N . LEU A 1 123 ? -0.422 13.578 -6.844 1 92.38 123 LEU A N 1
ATOM 966 C CA . LEU A 1 123 ? -1.138 13.992 -8.039 1 92.38 123 LEU A CA 1
ATOM 967 C C . LEU A 1 123 ? -0.165 14.461 -9.117 1 92.38 123 LEU A C 1
ATOM 969 O O . LEU A 1 123 ? 0.75 15.242 -8.844 1 92.38 123 LEU A O 1
ATOM 973 N N . GLU A 1 124 ? -0.421 13.977 -10.336 1 92.75 124 GLU A N 1
ATOM 974 C CA . GLU A 1 124 ? 0.45 14.32 -11.453 1 92.75 124 GLU A CA 1
ATOM 975 C C . GLU A 1 124 ? 0.543 15.828 -11.633 1 92.75 124 GLU A C 1
ATOM 977 O O . GLU A 1 124 ? 1.584 16.344 -12.047 1 92.75 124 GLU A O 1
ATOM 982 N N . SER A 1 125 ? -0.434 16.641 -11.273 1 91.69 125 SER A N 1
ATOM 983 C CA . SER A 1 125 ? -0.514 18.078 -11.477 1 91.69 125 SER A CA 1
ATOM 984 C C . SER A 1 125 ? 0.215 18.844 -10.375 1 91.69 125 SER A C 1
ATOM 986 O O . SER A 1 125 ? 0.443 20.047 -10.484 1 91.69 125 SER A O 1
ATOM 988 N N . ASN A 1 126 ? 0.575 18.141 -9.328 1 91.38 126 ASN A N 1
ATOM 989 C CA . ASN A 1 126 ? 1.189 18.797 -8.172 1 91.38 126 ASN A CA 1
ATOM 990 C C . ASN A 1 126 ? 2.693 18.969 -8.367 1 91.38 126 ASN A C 1
ATOM 992 O O . ASN A 1 126 ? 3.49 18.375 -7.645 1 91.38 126 ASN A O 1
ATOM 996 N N . VAL A 1 127 ? 3.053 19.875 -9.172 1 92.44 127 VAL A N 1
ATOM 997 C CA . VAL A 1 127 ? 4.434 20.078 -9.602 1 92.44 127 VAL A CA 1
ATOM 998 C C . VAL A 1 127 ? 5.285 20.5 -8.406 1 92.44 127 VAL A C 1
ATOM 1000 O O . VAL A 1 127 ? 6.43 20.062 -8.266 1 92.44 127 VAL A O 1
ATOM 1003 N N . ARG A 1 128 ? 4.766 21.281 -7.586 1 89.75 128 ARG A N 1
ATOM 1004 C CA . ARG A 1 128 ? 5.488 21.781 -6.418 1 89.75 128 ARG A CA 1
ATOM 1005 C C . ARG A 1 128 ? 5.898 20.625 -5.504 1 89.75 128 ARG A C 1
ATOM 1007 O O . ARG A 1 128 ? 7.047 20.562 -5.066 1 89.75 128 ARG A O 1
ATOM 1014 N N . ALA A 1 129 ? 4.957 19.766 -5.242 1 90.88 129 ALA A N 1
ATOM 1015 C CA . ALA A 1 129 ? 5.25 18.609 -4.387 1 90.88 129 ALA A CA 1
ATOM 1016 C C . ALA A 1 129 ? 6.285 17.688 -5.035 1 90.88 129 ALA A C 1
ATOM 1018 O O . ALA A 1 129 ? 7.211 17.234 -4.371 1 90.88 129 ALA A O 1
ATOM 1019 N N . LYS A 1 130 ? 6.141 17.453 -6.297 1 94.94 130 LYS A N 1
ATOM 1020 C CA . LYS A 1 130 ? 7.062 16.594 -7.031 1 94.94 130 LYS A CA 1
ATOM 1021 C C . LYS A 1 130 ? 8.5 17.109 -6.918 1 94.94 130 LYS A C 1
ATOM 1023 O O . LYS A 1 130 ? 9.414 16.344 -6.629 1 94.94 130 LYS A O 1
ATOM 1028 N N . ASN A 1 131 ? 8.656 18.375 -7.109 1 93.5 131 ASN A N 1
ATOM 1029 C CA . ASN A 1 131 ? 9.977 18.984 -6.98 1 93.5 131 ASN A CA 1
ATOM 1030 C C . ASN A 1 131 ? 10.539 18.812 -5.574 1 93.5 131 ASN A C 1
ATOM 1032 O O . ASN A 1 131 ? 11.727 18.516 -5.41 1 93.5 131 ASN A O 1
ATOM 1036 N N . PHE A 1 132 ? 9.727 19.047 -4.672 1 92.12 132 PHE A N 1
ATOM 1037 C CA . PHE A 1 132 ? 10.117 18.875 -3.279 1 92.12 132 PHE A CA 1
ATOM 1038 C C . PHE A 1 132 ? 10.578 17.453 -3.012 1 92.12 132 PHE A C 1
ATOM 1040 O O . PHE A 1 132 ? 11.617 17.234 -2.389 1 92.12 132 PHE A O 1
ATOM 1047 N N . TYR A 1 133 ? 9.828 16.406 -3.451 1 94.81 133 TYR A N 1
ATOM 1048 C CA . TYR A 1 133 ? 10.141 15 -3.201 1 94.81 133 TYR A CA 1
ATOM 1049 C C . TYR A 1 133 ? 11.43 14.594 -3.9 1 94.81 133 TYR A C 1
ATOM 1051 O O . TYR A 1 133 ? 12.227 13.828 -3.355 1 94.81 133 TYR A O 1
ATOM 1059 N N . GLU A 1 134 ? 11.609 15.109 -5.035 1 94 134 GLU A N 1
ATOM 1060 C CA . GLU A 1 134 ? 12.859 14.844 -5.742 1 94 134 GLU A CA 1
ATOM 1061 C C . GLU A 1 134 ? 14.055 15.406 -4.98 1 94 134 GLU A C 1
ATOM 1063 O O . GLU A 1 134 ? 15.117 14.789 -4.938 1 94 134 GLU A O 1
ATOM 1068 N N . LYS A 1 135 ? 13.875 16.531 -4.352 1 91.31 135 LYS A N 1
ATOM 1069 C CA . LYS A 1 135 ? 14.938 17.188 -3.604 1 91.31 135 LYS A CA 1
ATOM 1070 C C . LYS A 1 135 ? 15.328 16.375 -2.369 1 91.31 135 LYS A C 1
ATOM 1072 O O . LYS A 1 135 ? 16.484 16.422 -1.93 1 91.31 135 LYS A O 1
ATOM 1077 N N . ILE A 1 136 ? 14.43 15.672 -1.838 1 91.12 136 ILE A N 1
ATOM 1078 C CA . ILE A 1 136 ? 14.758 14.914 -0.636 1 91.12 136 ILE A CA 1
ATOM 1079 C C . ILE A 1 136 ? 15.234 13.516 -1.021 1 91.12 136 ILE A C 1
ATOM 1081 O O . ILE A 1 136 ? 15.414 12.648 -0.159 1 91.12 136 ILE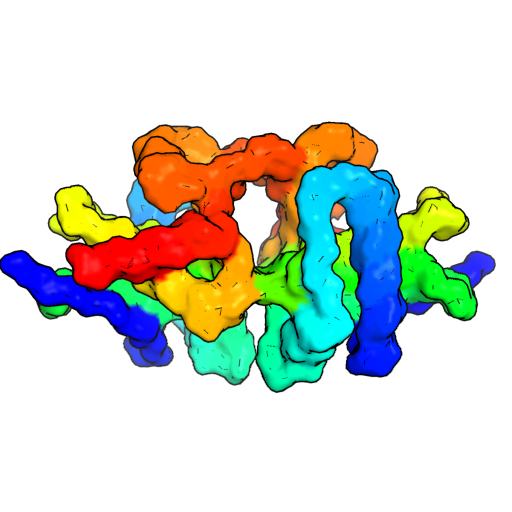 A O 1
ATOM 1085 N N . GLY A 1 137 ? 15.312 13.188 -2.326 1 93.31 137 GLY A N 1
ATOM 1086 C CA . GLY A 1 137 ? 15.953 11.961 -2.781 1 93.31 137 GLY A CA 1
ATOM 1087 C C . GLY A 1 137 ? 14.961 10.906 -3.244 1 93.31 137 GLY A C 1
ATOM 1088 O O . GLY A 1 137 ? 15.352 9.781 -3.568 1 93.31 137 GLY A O 1
ATOM 1089 N N . ALA A 1 138 ? 13.703 11.297 -3.287 1 96.38 138 ALA A N 1
ATOM 1090 C CA . ALA A 1 138 ? 12.703 10.344 -3.77 1 96.38 138 ALA A CA 1
ATOM 1091 C C . ALA A 1 138 ? 12.703 10.273 -5.293 1 96.38 138 ALA A C 1
ATOM 1093 O O . ALA A 1 138 ? 13.047 11.25 -5.965 1 96.38 138 ALA A O 1
ATOM 1094 N N . ARG A 1 139 ? 12.32 9.117 -5.746 1 96.38 139 ARG A N 1
ATOM 1095 C CA . ARG A 1 139 ? 12.234 8.922 -7.188 1 96.38 139 ARG A CA 1
ATOM 1096 C C . ARG A 1 139 ? 10.812 8.57 -7.605 1 96.38 139 ARG A C 1
ATOM 1098 O O . ARG A 1 139 ? 10.133 7.797 -6.922 1 96.38 139 ARG A O 1
ATOM 1105 N N . GLU A 1 140 ? 10.453 9.062 -8.781 1 96.44 140 GLU A N 1
ATOM 1106 C CA . GLU A 1 140 ? 9.195 8.648 -9.391 1 96.44 140 GLU A CA 1
ATOM 1107 C C . GLU A 1 140 ? 9.328 7.27 -10.031 1 96.44 140 GLU A C 1
ATOM 1109 O O . GLU A 1 140 ? 10.328 6.977 -10.695 1 96.44 140 GLU A O 1
ATOM 1114 N N . LEU A 1 141 ? 8.375 6.414 -9.812 1 96.31 141 LEU A N 1
ATOM 1115 C CA . LEU A 1 141 ? 8.328 5.121 -10.484 1 96.31 141 LEU A CA 1
ATOM 1116 C C . LEU A 1 141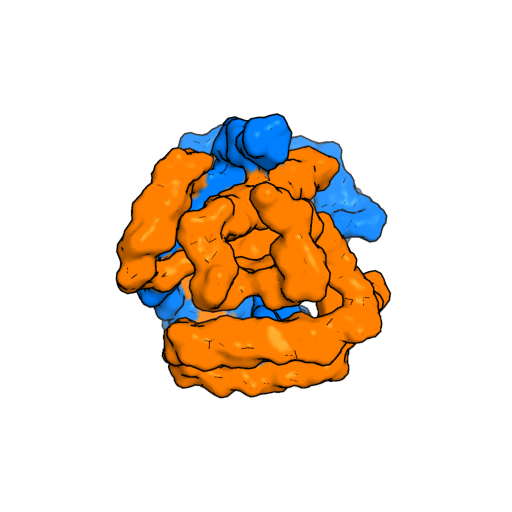 ? 7.5 5.203 -11.758 1 96.31 141 LEU A C 1
ATOM 1118 O O . LEU A 1 141 ? 6.426 4.605 -11.852 1 96.31 141 LEU A O 1
ATOM 1122 N N . GLU A 1 142 ? 8.141 5.824 -12.789 1 93.75 142 GLU A N 1
ATOM 1123 C CA . GLU A 1 142 ? 7.457 6.152 -14.031 1 93.75 142 GLU A CA 1
ATOM 1124 C C . GLU A 1 142 ? 7.059 4.891 -14.797 1 93.75 142 GLU A C 1
ATOM 1126 O O . GLU A 1 142 ? 6.145 4.918 -15.617 1 93.75 142 GLU A O 1
ATOM 1131 N N . GLU A 1 143 ? 7.703 3.834 -14.523 1 93.31 143 GLU A N 1
ATOM 1132 C CA . GLU A 1 143 ? 7.492 2.592 -15.258 1 93.31 143 GLU A CA 1
ATOM 1133 C C . GLU A 1 143 ? 6.258 1.852 -14.75 1 93.31 143 GLU A C 1
ATOM 1135 O O . GLU A 1 143 ? 5.824 0.867 -15.352 1 93.31 143 GLU A O 1
ATOM 1140 N N . LEU A 1 144 ? 5.695 2.361 -13.602 1 95.31 144 LEU A N 1
ATOM 1141 C CA . LEU A 1 144 ? 4.578 1.657 -12.984 1 95.31 144 LEU A CA 1
ATOM 1142 C C . LEU A 1 144 ? 3.293 2.467 -13.102 1 95.31 144 LEU A C 1
ATOM 1144 O O . LEU A 1 144 ? 3.314 3.695 -13 1 95.31 144 LEU A O 1
ATOM 1148 N N . GLU A 1 145 ? 2.264 1.742 -13.328 1 96.12 145 GLU A N 1
ATOM 1149 C CA . GLU A 1 145 ? 0.912 2.291 -13.32 1 96.12 145 GLU A CA 1
ATOM 1150 C C . GLU A 1 145 ? 0.059 1.638 -12.234 1 96.12 145 GLU A C 1
ATOM 1152 O O . GLU A 1 145 ? 0.21 0.447 -11.953 1 96.12 145 GLU A O 1
ATOM 1157 N N . ILE A 1 146 ? -0.825 2.43 -11.664 1 97.62 146 ILE A N 1
ATOM 1158 C CA . ILE A 1 146 ? -1.685 1.941 -10.594 1 97.62 146 ILE A CA 1
ATOM 1159 C C . ILE A 1 146 ? -3.055 1.569 -11.156 1 97.62 146 ILE A C 1
ATOM 1161 O O . ILE A 1 146 ? -3.68 2.367 -11.859 1 97.62 146 ILE A O 1
ATOM 1165 N N . TYR A 1 147 ? -3.494 0.374 -10.938 1 98.06 147 TYR A N 1
ATOM 1166 C CA . TYR A 1 147 ? -4.852 -0.046 -11.266 1 98.06 147 TYR A CA 1
ATOM 1167 C C . TYR A 1 147 ? -5.672 -0.282 -10.008 1 98.06 147 TYR A C 1
ATOM 1169 O O . TYR A 1 147 ? -5.141 -0.715 -8.984 1 98.06 147 TYR A O 1
ATOM 1177 N N . ARG A 1 148 ? -6.98 -0 -10.156 1 98.25 148 ARG A N 1
ATOM 1178 C CA . ARG A 1 148 ? -7.855 -0.101 -8.992 1 98.25 148 ARG A CA 1
ATOM 1179 C C . ARG A 1 148 ? -9.234 -0.619 -9.391 1 98.25 148 ARG A C 1
ATOM 1181 O O . ARG A 1 148 ? -9.773 -0.234 -10.43 1 98.25 148 ARG A O 1
ATOM 1188 N N . LEU A 1 149 ? -9.727 -1.541 -8.625 1 97.31 149 LEU A N 1
ATOM 1189 C CA . LEU A 1 149 ? -11.148 -1.852 -8.555 1 97.31 149 LEU A CA 1
ATOM 1190 C C . LEU A 1 149 ? -11.789 -1.206 -7.328 1 97.31 149 LEU A C 1
ATOM 1192 O O . LEU A 1 149 ? -11.234 -1.264 -6.23 1 97.31 149 LEU A O 1
ATOM 1196 N N . ARG A 1 150 ? -12.945 -0.567 -7.512 1 94.62 150 ARG A N 1
ATOM 1197 C CA . ARG A 1 150 ? -13.719 -0.055 -6.383 1 94.62 150 ARG A CA 1
ATOM 1198 C C . ARG A 1 150 ? -14.797 -1.046 -5.965 1 94.62 150 ARG A C 1
ATOM 1200 O O . ARG A 1 150 ? -14.781 -2.207 -6.379 1 94.62 150 ARG A O 1
ATOM 1207 N N . GLU A 1 151 ? -15.617 -0.64 -5.066 1 92.44 151 GLU A N 1
ATOM 1208 C CA . GLU A 1 151 ? -16.562 -1.545 -4.414 1 92.44 151 GLU A CA 1
ATOM 1209 C C . GLU A 1 151 ? -17.375 -2.32 -5.441 1 92.44 151 GLU A C 1
ATOM 1211 O O . GLU A 1 151 ? -17.531 -3.541 -5.332 1 92.44 151 GLU A O 1
ATOM 1216 N N . ASN A 1 152 ? -17.906 -1.64 -6.414 1 92.56 152 ASN A N 1
ATOM 1217 C CA . ASN A 1 152 ? -18.719 -2.316 -7.422 1 92.56 152 ASN A CA 1
ATOM 1218 C C . ASN A 1 152 ? -17.906 -3.342 -8.203 1 92.56 152 ASN A C 1
ATOM 1220 O O . ASN A 1 152 ? -18.391 -4.441 -8.477 1 92.56 152 ASN A O 1
ATOM 1224 N N . GLY A 1 153 ? -16.734 -2.912 -8.641 1 94.88 153 GLY A N 1
ATOM 1225 C CA . GLY A 1 153 ? -15.859 -3.83 -9.344 1 94.88 153 GLY A CA 1
ATOM 1226 C C . GLY A 1 153 ? -15.445 -5.027 -8.508 1 94.88 153 GLY A C 1
ATOM 1227 O O . GLY A 1 153 ? -15.367 -6.148 -9.008 1 94.88 153 GLY A O 1
ATOM 1228 N N . ILE A 1 154 ? -15.164 -4.762 -7.203 1 96.31 154 ILE A N 1
ATOM 1229 C CA . ILE A 1 154 ? -14.82 -5.832 -6.273 1 96.31 154 ILE A CA 1
ATOM 1230 C C . ILE A 1 154 ? -15.977 -6.828 -6.188 1 96.31 154 ILE A C 1
ATOM 1232 O O . ILE A 1 154 ? -15.766 -8.039 -6.289 1 96.31 154 ILE A O 1
ATOM 1236 N N . ASP A 1 155 ? -17.156 -6.336 -6.051 1 95.19 155 ASP A N 1
ATOM 1237 C CA . ASP A 1 155 ? -18.344 -7.184 -5.961 1 95.19 155 ASP A CA 1
ATOM 1238 C C . ASP A 1 155 ? -18.516 -8.023 -7.227 1 95.19 155 ASP A C 1
ATOM 1240 O O . ASP A 1 155 ? -18.734 -9.234 -7.148 1 95.19 155 ASP A O 1
ATOM 1244 N N . GLU A 1 156 ? -18.406 -7.422 -8.383 1 94.94 156 GLU A N 1
ATOM 1245 C CA . GLU A 1 156 ? -18.594 -8.109 -9.656 1 94.94 156 GLU A CA 1
ATOM 1246 C C . GLU A 1 156 ? -17.547 -9.195 -9.852 1 94.94 156 GLU A C 1
ATOM 1248 O O . GLU A 1 156 ? -17.859 -10.32 -10.242 1 94.94 156 GLU A O 1
ATOM 1253 N N . LEU A 1 157 ? -16.312 -8.82 -9.57 1 94.5 157 LEU A N 1
ATOM 1254 C CA . LEU A 1 157 ? -15.227 -9.781 -9.75 1 94.5 157 LEU A CA 1
ATOM 1255 C C . LEU A 1 157 ? -15.359 -10.945 -8.773 1 94.5 157 LEU A C 1
ATOM 1257 O O . LEU A 1 157 ? -15.094 -12.094 -9.133 1 94.5 157 LEU A O 1
ATOM 1261 N N . SER A 1 158 ? -15.719 -10.648 -7.555 1 92.88 158 SER A N 1
ATOM 1262 C CA . SER A 1 158 ? -15.867 -11.688 -6.539 1 92.88 158 SER A CA 1
ATOM 1263 C C . SER A 1 158 ? -16.938 -12.703 -6.934 1 92.88 158 SER A C 1
ATOM 1265 O O . SER A 1 158 ? -16.844 -13.875 -6.574 1 92.88 158 SER A O 1
ATOM 1267 N N . ASN A 1 159 ? -17.906 -12.289 -7.633 1 88.94 159 ASN A N 1
ATOM 1268 C CA . ASN A 1 159 ? -19.016 -13.141 -8.039 1 88.94 159 ASN A CA 1
ATOM 1269 C C . ASN A 1 159 ? -18.625 -14.055 -9.203 1 88.94 159 ASN A C 1
ATOM 1271 O O . ASN A 1 159 ? -19.297 -15.047 -9.477 1 88.94 159 ASN A O 1
ATOM 1275 N N . LYS A 1 160 ? -17.594 -13.695 -9.922 1 82.06 160 LYS A N 1
ATOM 1276 C CA . LYS A 1 160 ? -17.156 -14.508 -11.047 1 82.06 160 LYS A CA 1
ATOM 1277 C C . LYS A 1 160 ? -16.531 -15.812 -10.578 1 82.06 160 LYS A C 1
ATOM 1279 O O . LYS A 1 160 ? -16.406 -16.766 -11.352 1 82.06 160 LYS A O 1
ATOM 1284 N N . LEU A 1 161 ? -16.047 -15.875 -9.438 1 73.31 161 LEU A N 1
ATOM 1285 C CA . LEU A 1 161 ? -15.516 -17.109 -8.875 1 73.31 161 LEU A CA 1
ATOM 1286 C C . LEU A 1 161 ? -16.594 -18.172 -8.758 1 73.31 161 LEU A C 1
ATOM 1288 O O . LEU A 1 161 ? -16.312 -19.375 -8.781 1 73.31 161 LEU A O 1
ATOM 1292 N N . ASP A 1 162 ? -17.672 -17.75 -8.594 1 68.12 162 ASP A N 1
ATOM 1293 C CA . ASP A 1 162 ? -18.797 -18.672 -8.477 1 68.12 162 ASP A CA 1
ATOM 1294 C C . ASP A 1 162 ? -19.266 -19.156 -9.852 1 68.12 162 ASP A C 1
ATOM 1296 O O . ASP A 1 162 ? -20.078 -20.062 -9.953 1 68.12 162 ASP A O 1
ATOM 1300 N N . ARG A 1 163 ? -18.719 -18.547 -10.859 1 60 163 ARG A N 1
ATOM 1301 C CA . ARG A 1 163 ? -19.125 -18.953 -12.188 1 60 163 ARG A CA 1
ATOM 1302 C C . ARG A 1 163 ? -18.109 -19.906 -12.82 1 60 163 ARG A C 1
ATOM 1304 O O . ARG A 1 163 ? -16.938 -19.875 -12.477 1 60 163 ARG A O 1
ATOM 1311 N N . MET B 1 1 ? -11.328 -31.281 -16.094 1 44.91 1 MET B N 1
ATOM 1312 C CA . MET B 1 1 ? -10.922 -29.906 -15.781 1 44.91 1 MET B CA 1
ATOM 1313 C C . MET B 1 1 ? -10.227 -29.844 -14.43 1 44.91 1 MET B C 1
ATOM 1315 O O . MET B 1 1 ? -10.766 -30.312 -13.422 1 44.91 1 MET B O 1
ATOM 1319 N N . SER B 1 2 ? -8.836 -29.891 -14.32 1 62.62 2 SER B N 1
ATOM 1320 C CA . SER B 1 2 ? -8.141 -30.172 -13.07 1 62.62 2 SER B CA 1
ATOM 1321 C C . SER B 1 2 ? -8.586 -29.234 -11.961 1 62.62 2 SER B C 1
ATOM 1323 O O . SER B 1 2 ? -9.031 -28.109 -12.234 1 62.62 2 SER B O 1
ATOM 1325 N N . ASP B 1 3 ? -8.859 -29.766 -10.789 1 88.5 3 ASP B N 1
ATOM 1326 C CA . ASP B 1 3 ? -9.398 -29.094 -9.609 1 88.5 3 ASP B CA 1
ATOM 1327 C C . ASP B 1 3 ? -8.484 -27.969 -9.148 1 88.5 3 ASP B C 1
ATOM 1329 O O . ASP B 1 3 ? -7.312 -28.188 -8.852 1 88.5 3 ASP B O 1
ATOM 1333 N N . LEU B 1 4 ? -8.805 -26.766 -9.422 1 94.25 4 LEU B N 1
ATOM 1334 C CA . LEU B 1 4 ? -8.062 -25.594 -8.977 1 94.25 4 LEU B CA 1
ATOM 1335 C C . LEU B 1 4 ? -8.281 -25.359 -7.484 1 94.25 4 LEU B C 1
ATOM 1337 O O . LEU B 1 4 ? -9.422 -25.359 -7.008 1 94.25 4 LEU B O 1
ATOM 1341 N N . LYS B 1 5 ? -7.16 -25.375 -6.809 1 97 5 LYS B N 1
ATOM 1342 C CA . LYS B 1 5 ? -7.207 -25.062 -5.383 1 97 5 LYS B CA 1
ATOM 1343 C C . LYS B 1 5 ? -6.41 -23.797 -5.066 1 97 5 LYS B C 1
ATOM 1345 O O . LYS B 1 5 ? -5.254 -23.672 -5.465 1 97 5 LYS B O 1
ATOM 1350 N N . ILE B 1 6 ? -7.062 -22.875 -4.465 1 97.62 6 ILE B N 1
ATOM 1351 C CA . ILE B 1 6 ? -6.43 -21.656 -3.945 1 97.62 6 ILE B CA 1
ATOM 1352 C C . ILE B 1 6 ? -6.496 -21.656 -2.42 1 97.62 6 ILE B C 1
ATOM 1354 O O . ILE B 1 6 ? -7.586 -21.672 -1.839 1 97.62 6 ILE B O 1
ATOM 1358 N N . GLN B 1 7 ? -5.414 -21.641 -1.794 1 97.81 7 GLN B N 1
ATOM 1359 C CA . GLN B 1 7 ? -5.441 -21.781 -0.342 1 97.81 7 GLN B CA 1
ATOM 1360 C C . GLN B 1 7 ? -4.395 -20.891 0.315 1 97.81 7 GLN B C 1
ATOM 1362 O O . GLN B 1 7 ? -3.336 -20.641 -0.264 1 97.81 7 GLN B O 1
ATOM 1367 N N . PRO B 1 8 ? -4.68 -20.438 1.539 1 98.56 8 PRO B N 1
ATOM 1368 C CA . PRO B 1 8 ? -3.664 -19.672 2.27 1 98.56 8 PRO B CA 1
ATOM 1369 C C . PRO B 1 8 ? -2.387 -20.469 2.516 1 98.56 8 PRO B C 1
ATOM 1371 O O . PRO B 1 8 ? -2.453 -21.672 2.811 1 98.56 8 PRO B O 1
ATOM 1374 N N . ALA B 1 9 ? -1.243 -19.859 2.314 1 98.75 9 ALA B N 1
ATOM 1375 C CA . ALA B 1 9 ? 0.035 -20.5 2.633 1 98.75 9 ALA B CA 1
ATOM 1376 C C . ALA B 1 9 ? 0.221 -20.625 4.141 1 98.75 9 ALA B C 1
ATOM 1378 O O . ALA B 1 9 ? -0.386 -19.891 4.914 1 98.75 9 ALA B O 1
ATOM 1379 N N . ILE B 1 10 ? 1.008 -21.594 4.523 1 98.38 10 ILE B N 1
ATOM 1380 C CA . ILE B 1 10 ? 1.417 -21.766 5.914 1 98.38 10 ILE B CA 1
ATOM 1381 C C . ILE B 1 10 ? 2.939 -21.688 6.016 1 98.38 10 ILE B C 1
ATOM 1383 O O . ILE B 1 10 ? 3.635 -21.656 5 1 98.38 10 ILE B O 1
ATOM 1387 N N . VAL B 1 11 ? 3.428 -21.625 7.25 1 98.5 11 VAL B N 1
ATOM 1388 C CA . VAL B 1 11 ? 4.844 -21.359 7.477 1 98.5 11 VAL B CA 1
ATOM 1389 C C . VAL B 1 11 ? 5.691 -22.438 6.812 1 98.5 11 VAL B C 1
ATOM 1391 O O . VAL B 1 11 ? 6.785 -22.172 6.312 1 98.5 11 VAL B O 1
ATOM 1394 N N . SER B 1 12 ? 5.234 -23.625 6.723 1 98.62 12 SER B N 1
ATOM 1395 C CA . SER B 1 12 ? 5.996 -24.719 6.113 1 98.62 12 SER B CA 1
ATOM 1396 C C . SER B 1 12 ? 6.086 -24.547 4.602 1 98.62 12 SER B C 1
ATOM 1398 O O . SER B 1 12 ? 6.883 -25.219 3.939 1 98.62 12 SER B O 1
ATOM 1400 N N . ASP B 1 13 ? 5.359 -23.656 4.008 1 98.75 13 ASP B N 1
ATOM 1401 C CA . ASP B 1 13 ? 5.355 -23.422 2.566 1 98.75 13 ASP B CA 1
ATOM 1402 C C . ASP B 1 13 ? 6.406 -22.391 2.174 1 98.75 13 ASP B C 1
ATOM 1404 O O . ASP B 1 13 ? 6.555 -22.062 0.995 1 98.75 13 ASP B O 1
ATOM 1408 N N . VAL B 1 14 ? 7.176 -21.891 3.092 1 98.75 14 VAL B N 1
ATOM 1409 C CA . VAL B 1 14 ? 8.117 -20.812 2.867 1 98.75 14 VAL B CA 1
ATOM 1410 C C . VAL B 1 14 ? 9.078 -21.172 1.739 1 98.75 14 VAL B C 1
ATOM 1412 O O . VAL B 1 14 ? 9.328 -20.375 0.84 1 98.75 14 VAL B O 1
ATOM 1415 N N . PRO B 1 15 ? 9.633 -22.375 1.687 1 98.75 15 PRO B N 1
ATOM 1416 C CA . PRO B 1 15 ? 10.516 -22.719 0.569 1 98.75 15 PRO B CA 1
ATOM 1417 C C . PRO B 1 15 ? 9.82 -22.625 -0.786 1 98.75 15 PRO B C 1
ATOM 1419 O O . PRO B 1 15 ? 10.43 -22.219 -1.774 1 98.75 15 PRO B O 1
ATOM 1422 N N . LEU B 1 16 ? 8.57 -23 -0.846 1 98.69 16 LEU B N 1
ATOM 1423 C CA . LEU B 1 16 ? 7.812 -22.906 -2.09 1 98.69 16 LEU B CA 1
ATOM 1424 C C . LEU B 1 16 ? 7.598 -21.453 -2.496 1 98.69 16 LEU B C 1
ATOM 1426 O O . LEU B 1 16 ? 7.773 -21.094 -3.664 1 98.69 16 LEU B O 1
ATOM 1430 N N . ILE B 1 17 ? 7.215 -20.641 -1.535 1 98.81 17 ILE B N 1
ATOM 1431 C CA . ILE B 1 17 ? 6.977 -19.219 -1.799 1 98.81 17 ILE B CA 1
ATOM 1432 C C . ILE B 1 17 ? 8.258 -18.562 -2.309 1 98.81 17 ILE B C 1
ATOM 1434 O O . ILE B 1 17 ? 8.242 -17.828 -3.301 1 98.81 17 ILE B O 1
ATOM 1438 N N . LEU B 1 18 ? 9.344 -18.891 -1.628 1 98.81 18 LEU B N 1
ATOM 1439 C CA . LEU B 1 18 ? 10.641 -18.344 -2.014 1 98.81 18 LEU B CA 1
ATOM 1440 C C . LEU B 1 18 ? 10.984 -18.719 -3.449 1 98.81 18 LEU B C 1
ATOM 1442 O O . LEU B 1 18 ? 11.422 -17.875 -4.234 1 98.81 18 LEU B O 1
ATOM 1446 N N . SER B 1 19 ? 10.773 -19.953 -3.783 1 98.44 19 SER B N 1
ATOM 1447 C CA . SER B 1 19 ? 11.055 -20.422 -5.133 1 98.44 19 SER B CA 1
ATOM 1448 C C . SER B 1 19 ? 10.195 -19.703 -6.168 1 98.44 19 SER B C 1
ATOM 1450 O O . SER B 1 19 ? 10.68 -19.328 -7.234 1 98.44 19 SER B O 1
ATOM 1452 N N . LEU B 1 20 ? 8.969 -19.484 -5.887 1 98.62 20 LEU B N 1
ATOM 1453 C CA . LEU B 1 20 ? 8.055 -18.812 -6.809 1 98.62 20 LEU B CA 1
ATOM 1454 C C . LEU B 1 20 ? 8.422 -17.344 -6.984 1 98.62 20 LEU B C 1
ATOM 1456 O O . LEU B 1 20 ? 8.305 -16.797 -8.078 1 98.62 20 LEU B O 1
ATOM 1460 N N . ILE B 1 21 ? 8.852 -16.703 -5.891 1 98.56 21 ILE B N 1
ATOM 1461 C CA . ILE B 1 21 ? 9.297 -15.328 -5.977 1 98.56 21 ILE B CA 1
ATOM 1462 C C . ILE B 1 21 ? 10.492 -15.227 -6.926 1 98.56 21 ILE B C 1
ATOM 1464 O O . ILE B 1 21 ? 10.531 -14.352 -7.797 1 98.56 21 ILE B O 1
ATOM 1468 N N . LYS B 1 22 ? 11.398 -16.141 -6.773 1 97.94 22 LYS B N 1
ATOM 1469 C CA . LYS B 1 22 ? 12.594 -16.141 -7.609 1 97.94 22 LYS B CA 1
ATOM 1470 C C . LYS B 1 22 ? 12.25 -16.469 -9.062 1 97.94 22 LYS B C 1
ATOM 1472 O O . LYS B 1 22 ? 12.812 -15.883 -9.984 1 97.94 22 LYS B O 1
ATOM 1477 N N . GLU B 1 23 ? 11.359 -17.391 -9.297 1 97.75 23 GLU B N 1
ATOM 1478 C CA . GLU B 1 23 ? 10.891 -17.719 -10.641 1 97.75 23 GLU B CA 1
ATOM 1479 C C . GLU B 1 23 ? 10.25 -16.5 -11.312 1 97.75 23 GLU B C 1
ATOM 1481 O O . GLU B 1 23 ? 10.523 -16.219 -12.477 1 97.75 23 GLU B O 1
ATOM 1486 N N . LEU B 1 24 ? 9.406 -15.844 -10.562 1 96.94 24 LEU B N 1
ATOM 1487 C CA . LEU B 1 24 ? 8.742 -14.656 -11.086 1 96.94 24 LEU B CA 1
ATOM 1488 C C . LEU B 1 24 ? 9.766 -13.594 -11.477 1 96.94 24 LEU B C 1
ATOM 1490 O O . LEU B 1 24 ? 9.68 -13.016 -12.562 1 96.94 24 LEU B O 1
ATOM 1494 N N . ALA B 1 25 ? 10.688 -13.344 -10.562 1 96.19 25 ALA B N 1
ATOM 1495 C CA . ALA B 1 25 ? 11.719 -12.352 -10.836 1 96.19 25 ALA B CA 1
ATOM 1496 C C . ALA B 1 25 ? 12.477 -12.695 -12.117 1 96.19 25 ALA B C 1
ATOM 1498 O O . ALA B 1 25 ? 12.805 -11.812 -12.914 1 96.19 25 ALA B O 1
ATOM 1499 N N . ALA B 1 26 ? 12.75 -13.961 -12.328 1 95.38 26 ALA B N 1
ATOM 1500 C CA . ALA B 1 26 ? 13.477 -14.414 -13.508 1 95.38 26 ALA B CA 1
ATOM 1501 C C . ALA B 1 26 ? 12.641 -14.227 -14.773 1 95.38 26 ALA B C 1
ATOM 1503 O O . ALA B 1 26 ? 13.133 -13.695 -15.773 1 95.38 26 ALA B O 1
ATOM 1504 N N . VAL B 1 27 ? 11.391 -14.594 -14.719 1 93.12 27 VAL B N 1
ATOM 1505 C CA . VAL B 1 27 ? 10.492 -14.508 -15.867 1 93.12 27 VAL B CA 1
ATOM 1506 C C . VAL B 1 27 ? 10.312 -13.055 -16.281 1 93.12 27 VAL B C 1
ATOM 1508 O O . VAL B 1 27 ? 10.227 -12.742 -17.469 1 93.12 27 VAL B O 1
ATOM 1511 N N . GLU B 1 28 ? 10.25 -12.133 -15.305 1 90.25 28 GLU B N 1
ATOM 1512 C CA . GLU B 1 28 ? 10 -10.719 -15.555 1 90.25 28 GLU B CA 1
ATOM 1513 C C . GLU B 1 28 ? 11.305 -9.977 -15.852 1 90.25 28 GLU B C 1
ATOM 1515 O O . GLU B 1 28 ? 11.289 -8.766 -16.094 1 90.25 28 GLU B O 1
ATOM 1520 N N . GLU B 1 29 ? 12.406 -10.688 -15.82 1 91.62 29 GLU B N 1
ATOM 1521 C CA . GLU B 1 29 ? 13.711 -10.039 -15.953 1 91.62 29 GLU B CA 1
ATOM 1522 C C . GLU B 1 29 ? 13.82 -8.828 -15.031 1 91.62 29 GLU B C 1
ATOM 1524 O O . GLU B 1 29 ? 14.188 -7.742 -15.469 1 91.62 29 GLU B O 1
ATOM 1529 N N . PHE B 1 30 ? 13.438 -9.062 -13.758 1 88.88 30 PHE B N 1
ATOM 1530 C CA . PHE B 1 30 ? 13.477 -8.008 -12.75 1 88.88 30 PHE B CA 1
ATOM 1531 C C . PHE B 1 30 ? 14.875 -7.398 -12.664 1 88.88 30 PHE B C 1
ATOM 1533 O O . PHE B 1 30 ? 15.859 -8.117 -12.477 1 88.88 30 PHE B O 1
ATOM 1540 N N . PRO B 1 31 ? 14.961 -6.098 -12.805 1 86.75 31 PRO B N 1
ATOM 1541 C CA . PRO B 1 31 ? 16.266 -5.469 -13.047 1 86.75 31 PRO B CA 1
ATOM 1542 C C . PRO B 1 31 ? 17.062 -5.273 -11.766 1 86.75 31 PRO B C 1
ATOM 1544 O O . PRO B 1 31 ? 18.219 -4.859 -11.82 1 86.75 31 PRO B O 1
ATOM 1547 N N . PHE B 1 32 ? 16.531 -5.512 -10.602 1 87.12 32 PHE B N 1
ATOM 1548 C CA . PHE B 1 32 ? 17.234 -5.289 -9.344 1 87.12 32 PHE B CA 1
ATOM 1549 C C . PHE B 1 32 ? 17.547 -6.617 -8.656 1 87.12 32 PHE B C 1
ATOM 1551 O O . PHE B 1 32 ? 17.047 -7.668 -9.07 1 87.12 32 PHE B O 1
ATOM 1558 N N . GLU B 1 33 ? 18.375 -6.469 -7.711 1 91.25 33 GLU B N 1
ATOM 1559 C CA . GLU B 1 33 ? 18.719 -7.676 -6.969 1 91.25 33 GLU B CA 1
ATOM 1560 C C . GLU B 1 33 ? 17.547 -8.172 -6.141 1 91.25 33 GLU B C 1
ATOM 1562 O O . GLU B 1 33 ? 16.812 -7.379 -5.539 1 91.25 33 GLU B O 1
ATOM 1567 N N . VAL B 1 34 ? 17.297 -9.453 -6.195 1 96.44 34 VAL B N 1
ATOM 1568 C CA . VAL B 1 34 ? 16.328 -10.125 -5.34 1 96.44 34 VAL B CA 1
ATOM 1569 C C . VAL B 1 34 ? 17.016 -10.641 -4.078 1 96.44 34 VAL B C 1
ATOM 1571 O O . VAL B 1 34 ? 17.812 -11.586 -4.133 1 96.44 34 VAL B O 1
ATOM 1574 N N . THR B 1 35 ? 16.703 -10.047 -2.936 1 97.56 35 THR B N 1
ATOM 1575 C CA . THR B 1 35 ? 17.484 -10.305 -1.729 1 97.56 35 THR B CA 1
ATOM 1576 C C . THR B 1 35 ? 16.641 -11.062 -0.697 1 97.56 35 THR B C 1
ATOM 1578 O O . THR B 1 35 ? 17.109 -11.32 0.414 1 97.56 35 THR B O 1
ATOM 1581 N N . VAL B 1 36 ? 15.461 -11.438 -1.023 1 98.31 36 VAL B N 1
ATOM 1582 C CA . VAL B 1 36 ? 14.539 -12.086 -0.098 1 98.31 36 VAL B CA 1
ATOM 1583 C C . VAL B 1 36 ? 15.156 -13.391 0.42 1 98.31 36 VAL B C 1
ATOM 1585 O O . VAL B 1 36 ? 15.766 -14.141 -0.342 1 98.31 36 VAL B O 1
ATOM 1588 N N . THR B 1 37 ? 15.008 -13.641 1.714 1 98.31 37 THR B N 1
ATOM 1589 C CA . THR B 1 37 ? 15.445 -14.883 2.342 1 98.31 37 THR B CA 1
ATOM 1590 C C . THR B 1 37 ? 14.258 -15.609 2.977 1 98.31 37 THR B C 1
ATOM 1592 O O . THR B 1 37 ? 13.188 -15.031 3.156 1 98.31 37 THR B O 1
ATOM 1595 N N . ALA B 1 38 ? 14.523 -16.891 3.26 1 98.56 38 ALA B N 1
ATOM 1596 C CA . ALA B 1 38 ? 13.508 -17.672 3.975 1 98.56 38 ALA B CA 1
ATOM 1597 C C . ALA B 1 38 ? 13.164 -17.016 5.312 1 98.56 38 ALA B C 1
ATOM 1599 O O . ALA B 1 38 ? 12 -17.016 5.727 1 98.56 38 ALA B O 1
ATOM 1600 N N . GLU B 1 39 ? 14.133 -16.484 5.961 1 98.31 39 GLU B N 1
ATOM 1601 C CA . GLU B 1 39 ? 13.938 -15.852 7.258 1 98.31 39 GLU B CA 1
ATOM 1602 C C . GLU B 1 39 ? 13.055 -14.609 7.137 1 98.31 39 GLU B C 1
ATOM 1604 O O . GLU B 1 39 ? 12.195 -14.367 7.988 1 98.31 39 GLU B O 1
ATOM 1609 N N . ASP B 1 40 ? 13.312 -13.82 6.098 1 98.19 40 ASP B N 1
ATOM 1610 C CA . ASP B 1 40 ? 12.469 -12.656 5.844 1 98.19 40 ASP B CA 1
ATOM 1611 C C . ASP B 1 40 ? 11 -13.062 5.711 1 98.19 40 ASP B C 1
ATOM 1613 O O . ASP B 1 40 ? 10.117 -12.43 6.289 1 98.19 40 ASP B O 1
ATOM 1617 N N . LEU B 1 41 ? 10.805 -14.109 4.93 1 98.69 41 LEU B N 1
ATOM 1618 C CA . LEU B 1 41 ? 9.445 -14.562 4.664 1 98.69 41 LEU B CA 1
ATOM 1619 C C . LEU B 1 41 ? 8.797 -15.125 5.93 1 98.69 41 LEU B C 1
ATOM 1621 O O . LEU B 1 41 ? 7.629 -14.859 6.207 1 98.69 41 LEU B O 1
ATOM 1625 N N . LYS B 1 42 ? 9.492 -15.891 6.664 1 98.5 42 LYS B N 1
ATOM 1626 C CA . LYS B 1 42 ? 8.961 -16.422 7.918 1 98.5 42 LYS B CA 1
ATOM 1627 C C . LYS B 1 42 ? 8.523 -15.305 8.852 1 98.5 42 LYS B C 1
ATOM 1629 O O . LYS B 1 42 ? 7.43 -15.352 9.422 1 98.5 42 LYS B O 1
ATOM 1634 N N . LYS B 1 43 ? 9.359 -14.352 8.953 1 97.81 43 LYS B N 1
ATOM 1635 C CA . LYS B 1 43 ? 9.117 -13.242 9.867 1 97.81 43 LYS B CA 1
ATOM 1636 C C . LYS B 1 43 ? 7.941 -12.391 9.398 1 97.81 43 LYS B C 1
ATOM 1638 O O . LYS B 1 43 ? 7.039 -12.078 10.172 1 97.81 43 LYS B O 1
ATOM 1643 N N . ASN B 1 44 ? 7.906 -12.094 8.133 1 98.19 44 ASN B N 1
ATOM 1644 C CA . ASN B 1 44 ? 7.035 -11.023 7.684 1 98.19 44 ASN B CA 1
ATOM 1645 C C . ASN B 1 44 ? 5.727 -11.562 7.109 1 98.19 44 ASN B C 1
ATOM 1647 O O . ASN B 1 44 ? 4.762 -10.812 6.941 1 98.19 44 ASN B O 1
ATOM 1651 N N . LEU B 1 45 ? 5.688 -12.852 6.789 1 98.31 45 LEU B N 1
ATOM 1652 C CA . LEU B 1 45 ? 4.438 -13.43 6.32 1 98.31 45 LEU B CA 1
ATOM 1653 C C . LEU B 1 45 ? 3.762 -14.234 7.43 1 98.31 45 LEU B C 1
ATOM 1655 O O . LEU B 1 45 ? 2.539 -14.406 7.418 1 98.31 45 LEU B O 1
ATOM 1659 N N . PHE B 1 46 ? 4.559 -14.727 8.398 1 98 46 PHE B N 1
ATOM 1660 C CA . PHE B 1 46 ? 3.979 -15.711 9.312 1 98 46 PHE B CA 1
ATOM 1661 C C . PHE B 1 46 ? 4.316 -15.367 10.758 1 98 46 PHE B C 1
ATOM 1663 O O . PHE B 1 46 ? 3.984 -16.125 11.672 1 98 46 PHE B O 1
ATOM 1670 N N . GLY B 1 47 ? 5.02 -14.305 10.969 1 95.62 47 GLY B N 1
ATOM 1671 C CA . GLY B 1 47 ? 5.332 -13.883 12.328 1 95.62 47 GLY B CA 1
ATOM 1672 C C . GLY B 1 47 ? 4.137 -13.312 13.07 1 95.62 47 GLY B C 1
ATOM 1673 O O . GLY B 1 47 ? 2.994 -13.477 12.633 1 95.62 47 GLY B O 1
ATOM 1674 N N . LYS B 1 48 ? 4.352 -12.68 14.203 1 91.56 48 LYS B N 1
ATOM 1675 C CA . LYS B 1 48 ? 3.316 -12.156 15.086 1 91.56 48 LYS B CA 1
ATOM 1676 C C . LYS B 1 48 ? 2.537 -11.031 14.414 1 91.56 48 LYS B C 1
ATOM 1678 O O . LYS B 1 48 ? 1.326 -10.906 14.617 1 91.56 48 LYS B O 1
ATOM 1683 N N . HIS B 1 49 ? 3.209 -10.219 13.617 1 91.12 49 HIS B N 1
ATOM 1684 C CA . HIS B 1 49 ? 2.605 -9.102 12.906 1 91.12 49 HIS B CA 1
ATOM 1685 C C . HIS B 1 49 ? 2.926 -9.164 11.414 1 91.12 49 HIS B C 1
ATOM 1687 O O . HIS B 1 49 ? 3.77 -8.406 10.922 1 91.12 49 HIS B O 1
ATOM 1693 N N . PRO B 1 50 ? 2.232 -10.047 10.766 1 95.75 50 PRO B N 1
ATOM 1694 C CA . PRO B 1 50 ? 2.543 -10.219 9.344 1 95.75 50 PRO B CA 1
ATOM 1695 C C . PRO B 1 50 ? 2.301 -8.953 8.531 1 95.75 50 PRO B C 1
ATOM 1697 O O . PRO B 1 50 ? 1.337 -8.227 8.789 1 95.75 50 PRO B O 1
ATOM 1700 N N . SER B 1 51 ? 3.195 -8.719 7.574 1 97.06 51 SER B N 1
ATOM 1701 C CA . SER B 1 51 ? 3.096 -7.543 6.715 1 97.06 51 SER B CA 1
ATOM 1702 C C . SER B 1 51 ? 2.307 -7.852 5.445 1 97.06 51 SER B C 1
ATOM 1704 O O . SER B 1 51 ? 1.896 -6.941 4.727 1 97.06 51 SER B O 1
ATOM 1706 N N . ALA B 1 52 ? 2.143 -9.094 5.188 1 98.5 52 ALA B N 1
ATOM 1707 C CA . ALA B 1 52 ? 1.454 -9.562 3.988 1 98.5 52 ALA B CA 1
ATOM 1708 C C . ALA B 1 52 ? 0.964 -11 4.16 1 98.5 52 ALA B C 1
ATOM 1710 O O . ALA B 1 52 ? 1.246 -11.641 5.176 1 98.5 52 ALA B O 1
ATOM 1711 N N . GLU B 1 53 ? 0.218 -11.406 3.24 1 98.62 53 GLU B N 1
ATOM 1712 C CA . GLU B 1 53 ? -0.293 -12.773 3.158 1 98.62 53 GLU B CA 1
ATOM 1713 C C . GLU B 1 53 ? 0.014 -13.398 1.799 1 98.62 53 GLU B C 1
ATOM 1715 O O . GLU B 1 53 ? 0.167 -12.688 0.804 1 98.62 53 GLU B O 1
ATOM 1720 N N . ALA B 1 54 ? 0.088 -14.711 1.831 1 98.88 54 ALA B N 1
ATOM 1721 C CA . ALA B 1 54 ? 0.361 -15.43 0.589 1 98.88 54 ALA B CA 1
ATOM 1722 C C . ALA B 1 54 ? -0.668 -16.531 0.356 1 98.88 54 ALA B C 1
ATOM 1724 O O . ALA B 1 54 ? -1.103 -17.188 1.302 1 98.88 54 ALA B O 1
ATOM 1725 N N . LEU B 1 55 ? -1.041 -16.656 -0.892 1 98.81 55 LEU B N 1
ATOM 1726 C CA . LEU B 1 55 ? -1.826 -17.797 -1.371 1 98.81 55 LEU B CA 1
ATOM 1727 C C . LEU B 1 55 ? -0.984 -18.703 -2.26 1 98.81 55 LEU B C 1
ATOM 1729 O O . LEU B 1 55 ? -0.168 -18.219 -3.051 1 98.81 55 LEU B O 1
ATOM 1733 N N . LEU B 1 56 ? -1.189 -19.953 -2.135 1 98.81 56 LEU B N 1
ATOM 1734 C CA . LEU B 1 56 ? -0.669 -20.906 -3.105 1 98.81 56 LEU B CA 1
ATOM 1735 C C . LEU B 1 56 ? -1.784 -21.438 -4.004 1 98.81 56 LEU B C 1
ATOM 1737 O O . LEU B 1 56 ? -2.9 -21.672 -3.541 1 98.81 56 LEU B O 1
ATOM 1741 N N . VAL B 1 57 ? -1.49 -21.594 -5.246 1 98.5 57 VAL B N 1
ATOM 1742 C CA . VAL B 1 57 ? -2.432 -22.016 -6.273 1 98.5 57 VAL B CA 1
ATOM 1743 C C . VAL B 1 57 ? -2.016 -23.391 -6.824 1 98.5 57 VAL B C 1
ATOM 1745 O O . VAL B 1 57 ? -0.886 -23.547 -7.289 1 98.5 57 VAL B O 1
ATOM 1748 N N . TYR B 1 58 ? -2.955 -24.312 -6.781 1 98.06 58 TYR B N 1
ATOM 1749 C CA . TYR B 1 58 ? -2.678 -25.656 -7.281 1 98.06 58 TYR B CA 1
ATOM 1750 C C . TYR B 1 58 ? -3.637 -26.031 -8.406 1 98.06 58 TYR B C 1
ATOM 1752 O O . TYR B 1 58 ? -4.836 -25.75 -8.32 1 98.06 58 TYR B O 1
ATOM 1760 N N . ALA B 1 59 ? -3.148 -26.531 -9.453 1 96.12 59 ALA B N 1
ATOM 1761 C CA . ALA B 1 59 ? -3.906 -27.234 -10.484 1 96.12 59 ALA B CA 1
ATOM 1762 C C . ALA B 1 59 ? -3.738 -28.734 -10.359 1 96.12 59 ALA B C 1
ATOM 1764 O O . ALA B 1 59 ? -2.711 -29.297 -10.75 1 96.12 59 ALA B O 1
ATOM 1765 N N . GLY B 1 60 ? -4.793 -29.375 -9.789 1 93.94 60 GLY B N 1
ATOM 1766 C CA . GLY B 1 60 ? -4.551 -30.719 -9.32 1 93.94 60 GLY B CA 1
ATOM 1767 C C . GLY B 1 60 ? -3.539 -30.797 -8.195 1 93.94 60 GLY B C 1
ATOM 1768 O O . GLY B 1 60 ? -3.668 -30.094 -7.191 1 93.94 60 GLY B O 1
ATOM 1769 N N . ASP B 1 61 ? -2.512 -31.609 -8.398 1 94.5 61 ASP B N 1
ATOM 1770 C CA . ASP B 1 61 ? -1.483 -31.766 -7.371 1 94.5 61 ASP B CA 1
ATOM 1771 C C . ASP B 1 61 ? -0.27 -30.891 -7.672 1 94.5 61 ASP B C 1
ATOM 1773 O O . ASP B 1 61 ? 0.666 -30.812 -6.871 1 94.5 61 ASP B O 1
ATOM 1777 N N . ASP B 1 62 ? -0.373 -30.172 -8.734 1 96.75 62 ASP B N 1
ATOM 1778 C CA . ASP B 1 62 ? 0.781 -29.406 -9.18 1 96.75 62 ASP B CA 1
ATOM 1779 C C . ASP B 1 62 ? 0.702 -27.969 -8.68 1 96.75 62 ASP B C 1
ATOM 1781 O O . ASP B 1 62 ? -0.358 -27.344 -8.734 1 96.75 62 ASP B O 1
ATOM 1785 N N . LEU B 1 63 ? 1.831 -27.469 -8.133 1 98.12 63 LEU B N 1
ATOM 1786 C CA . LEU B 1 63 ? 1.925 -26.062 -7.754 1 98.12 63 LEU B CA 1
ATOM 1787 C C . LEU B 1 63 ? 1.951 -25.172 -8.984 1 98.12 63 LEU B C 1
ATOM 1789 O O . LEU B 1 63 ? 2.941 -25.156 -9.727 1 98.12 63 LEU B O 1
ATOM 1793 N N . ALA B 1 64 ? 0.858 -24.406 -9.18 1 98.12 64 ALA B N 1
ATOM 1794 C CA . ALA B 1 64 ? 0.676 -23.625 -10.406 1 98.12 64 ALA B CA 1
ATOM 1795 C C . ALA B 1 64 ? 1.165 -22.203 -10.219 1 98.12 64 ALA B C 1
ATOM 1797 O O . ALA B 1 64 ? 1.521 -21.531 -11.195 1 98.12 64 ALA B O 1
ATOM 1798 N N . GLY B 1 65 ? 1.142 -21.703 -9 1 98.5 65 GLY B N 1
ATOM 1799 C CA . GLY B 1 65 ? 1.541 -20.312 -8.805 1 98.5 65 GLY B CA 1
ATOM 1800 C C . GLY B 1 65 ? 1.267 -19.812 -7.398 1 98.5 65 GLY B C 1
ATOM 1801 O O . GLY B 1 65 ? 1.181 -20.594 -6.453 1 98.5 65 GLY B O 1
ATOM 1802 N N . PHE B 1 66 ? 1.249 -18.469 -7.234 1 98.88 66 PHE B N 1
ATOM 1803 C CA . PHE B 1 66 ? 0.984 -17.859 -5.941 1 98.88 66 PHE B CA 1
ATOM 1804 C C . PHE B 1 66 ? 0.506 -16.422 -6.109 1 98.88 66 PHE B C 1
ATOM 1806 O O . PHE B 1 66 ? 0.546 -15.875 -7.211 1 98.88 66 PHE B O 1
ATOM 1813 N N . ALA B 1 67 ? 0.038 -15.883 -5.098 1 98.81 67 ALA B N 1
ATOM 1814 C CA . ALA B 1 67 ? -0.254 -14.461 -4.945 1 98.81 67 ALA B CA 1
ATOM 1815 C C . ALA B 1 67 ? 0.169 -13.961 -3.568 1 98.81 67 ALA B C 1
ATOM 1817 O O . ALA B 1 67 ? 0.036 -14.672 -2.57 1 98.81 67 ALA B O 1
ATOM 1818 N N . VAL B 1 68 ? 0.719 -12.797 -3.488 1 98.88 68 VAL B N 1
ATOM 1819 C CA . VAL B 1 68 ? 1.064 -12.117 -2.24 1 98.88 68 VAL B CA 1
ATOM 1820 C C . VAL B 1 68 ? 0.383 -10.758 -2.184 1 98.88 68 VAL B C 1
ATOM 1822 O O . VAL B 1 68 ? 0.426 -9.992 -3.152 1 98.88 68 VAL B O 1
ATOM 1825 N N . PHE B 1 69 ? -0.282 -10.453 -1.1 1 98.81 69 PHE B N 1
ATOM 1826 C CA . PHE B 1 69 ? -1.084 -9.242 -0.968 1 98.81 69 PHE B CA 1
ATOM 1827 C C . PHE B 1 69 ? -1.046 -8.719 0.463 1 98.81 69 PHE B C 1
ATOM 1829 O O . PHE B 1 69 ? -0.655 -9.438 1.383 1 98.81 69 PHE B O 1
ATOM 1836 N N . TYR B 1 70 ? -1.398 -7.492 0.663 1 98.69 70 TYR B N 1
ATOM 1837 C CA . TYR B 1 70 ? -1.443 -6.898 1.995 1 98.69 70 TYR B CA 1
ATOM 1838 C C . TYR B 1 70 ? -2.541 -5.844 2.084 1 98.69 70 TYR B C 1
ATOM 1840 O O . TYR B 1 70 ? -3.062 -5.395 1.062 1 98.69 70 TYR B O 1
ATOM 1848 N N . GLN B 1 71 ? -2.916 -5.531 3.27 1 98.06 71 GLN B N 1
ATOM 1849 C CA . GLN B 1 71 ? -3.99 -4.578 3.523 1 98.06 71 GLN B CA 1
ATOM 1850 C C . GLN B 1 71 ? -3.486 -3.143 3.424 1 98.06 71 GLN B C 1
ATOM 1852 O O . GLN B 1 71 ? -2.387 -2.83 3.889 1 98.06 71 GLN B O 1
ATOM 1857 N N . THR B 1 72 ? -4.254 -2.256 2.834 1 98.44 72 THR B N 1
ATOM 1858 C CA . THR B 1 72 ? -4.012 -0.82 2.748 1 98.44 72 THR B CA 1
ATOM 1859 C C . THR B 1 72 ? -5.105 -0.045 3.479 1 98.44 72 THR B C 1
ATOM 1861 O O . THR B 1 72 ? -5.906 -0.63 4.215 1 98.44 72 THR B O 1
ATOM 1864 N N . PHE B 1 73 ? -5.066 1.286 3.336 1 98.5 73 PHE B N 1
ATOM 1865 C CA . PHE B 1 73 ? -6.051 2.141 3.986 1 98.5 73 PHE B CA 1
ATOM 1866 C C . PHE B 1 73 ? -6.289 3.406 3.172 1 98.5 73 PHE B C 1
ATOM 1868 O O . PHE B 1 73 ? -5.395 3.881 2.471 1 98.5 73 PHE B O 1
ATOM 1875 N N . ALA B 1 74 ? -7.492 3.885 3.281 1 97.19 74 ALA B N 1
ATOM 1876 C CA . ALA B 1 74 ? -7.844 5.16 2.664 1 97.19 74 ALA B CA 1
ATOM 1877 C C . ALA B 1 74 ? -8.508 6.09 3.674 1 97.19 74 ALA B C 1
ATOM 1879 O O . ALA B 1 74 ? -9.555 5.758 4.242 1 97.19 74 ALA B O 1
ATOM 1880 N N . THR B 1 75 ? -7.98 7.262 3.814 1 97.75 75 THR B N 1
ATOM 1881 C CA . THR B 1 75 ? -8.508 8.211 4.781 1 97.75 75 THR B CA 1
ATOM 1882 C C . THR B 1 75 ? -9.891 8.711 4.355 1 97.75 75 THR B C 1
ATOM 1884 O O . THR B 1 75 ? -10.75 8.961 5.199 1 97.75 75 THR B O 1
ATOM 1887 N N . THR B 1 76 ? -10.133 8.867 3.031 1 96.75 76 THR B N 1
ATOM 1888 C CA . THR B 1 76 ? -11.367 9.469 2.537 1 96.75 76 THR B CA 1
ATOM 1889 C C . THR B 1 76 ? -12.562 8.57 2.846 1 96.75 76 THR B C 1
ATOM 1891 O O . THR B 1 76 ? -13.688 9.055 2.979 1 96.75 76 THR B O 1
ATOM 1894 N N . THR B 1 77 ? -12.398 7.273 2.984 1 97.12 77 THR B N 1
ATOM 1895 C CA . THR B 1 77 ? -13.469 6.344 3.326 1 97.12 77 THR B CA 1
ATOM 1896 C C . THR B 1 77 ? -13.305 5.824 4.75 1 97.12 77 THR B C 1
ATOM 1898 O O . THR B 1 77 ? -14.25 5.305 5.344 1 97.12 77 THR B O 1
ATOM 1901 N N . GLY B 1 78 ? -12.086 5.965 5.25 1 97.94 78 GLY B N 1
ATOM 1902 C CA . GLY B 1 78 ? -11.781 5.387 6.551 1 97.94 78 GLY B CA 1
ATOM 1903 C C . GLY B 1 78 ? -11.797 3.871 6.547 1 97.94 78 GLY B C 1
ATOM 1904 O O . GLY B 1 78 ? -11.961 3.244 7.598 1 97.94 78 GLY B O 1
ATOM 1905 N N . GLN B 1 79 ? -11.719 3.264 5.402 1 97.31 79 GLN B N 1
ATOM 1906 C CA . GLN B 1 79 ? -11.836 1.817 5.25 1 97.31 79 GLN B CA 1
ATOM 1907 C C . GLN B 1 79 ? -10.555 1.217 4.68 1 97.31 79 GLN B C 1
ATOM 1909 O O . GLN B 1 79 ? -9.766 1.918 4.047 1 97.31 79 GLN B O 1
ATOM 1914 N N . PRO B 1 80 ? -10.375 -0.049 4.934 1 98.06 80 PRO B N 1
ATOM 1915 C CA . PRO B 1 80 ? -9.203 -0.716 4.359 1 98.06 80 PRO B CA 1
ATOM 1916 C C . PRO B 1 80 ? -9.344 -0.963 2.861 1 98.06 80 PRO B C 1
ATOM 1918 O O . PRO B 1 80 ? -10.445 -0.861 2.314 1 98.06 80 PRO B O 1
ATOM 1921 N N . GLY B 1 81 ? -8.195 -1.153 2.26 1 98.12 81 GLY B N 1
ATOM 1922 C CA . GLY B 1 81 ? -8.07 -1.717 0.924 1 98.12 81 GLY B CA 1
ATOM 1923 C C . GLY B 1 81 ? -7.207 -2.961 0.879 1 98.12 81 GLY B C 1
ATOM 1924 O O . GLY B 1 81 ? -6.691 -3.402 1.907 1 98.12 81 GLY B O 1
ATOM 1925 N N . LEU B 1 82 ? -7.168 -3.523 -0.246 1 98.69 82 LEU B N 1
ATOM 1926 C CA . LEU B 1 82 ? -6.305 -4.672 -0.51 1 98.69 82 LEU B CA 1
ATOM 1927 C C . LEU B 1 82 ? -5.359 -4.383 -1.673 1 98.69 82 LEU B C 1
ATOM 1929 O O . LEU B 1 82 ? -5.789 -3.904 -2.725 1 98.69 82 LEU B O 1
ATOM 1933 N N . HIS B 1 83 ? -4.066 -4.625 -1.48 1 98.88 83 HIS B N 1
ATOM 1934 C CA . HIS B 1 83 ? -3.07 -4.445 -2.531 1 98.88 83 HIS B CA 1
ATOM 1935 C C . HIS B 1 83 ? -2.438 -5.777 -2.928 1 98.88 83 HIS B C 1
ATOM 1937 O O . HIS B 1 83 ? -1.913 -6.496 -2.074 1 98.88 83 HIS B O 1
ATOM 1943 N N . LEU B 1 84 ? -2.51 -6.105 -4.191 1 98.69 84 LEU B N 1
ATOM 1944 C CA . LEU B 1 84 ? -1.824 -7.27 -4.746 1 98.69 84 LEU B CA 1
ATOM 1945 C C . LEU B 1 84 ? -0.387 -6.93 -5.121 1 98.69 84 LEU B C 1
ATOM 1947 O O . LEU B 1 84 ? -0.153 -6.113 -6.016 1 98.69 84 LEU B O 1
ATOM 1951 N N . ASP B 1 85 ? 0.578 -7.539 -4.473 1 98 85 ASP B N 1
ATOM 1952 C CA . ASP B 1 85 ? 1.99 -7.277 -4.734 1 98 85 ASP B CA 1
ATOM 1953 C C . ASP B 1 85 ? 2.508 -8.148 -5.879 1 98 85 ASP B C 1
ATOM 1955 O O . ASP B 1 85 ? 3.207 -7.656 -6.766 1 98 85 ASP B O 1
ATOM 1959 N N . ASP B 1 86 ? 2.18 -9.438 -5.77 1 97.62 86 ASP B N 1
ATOM 1960 C CA . ASP B 1 86 ? 2.613 -10.367 -6.812 1 97.62 86 ASP B CA 1
ATOM 1961 C C . ASP B 1 86 ? 1.507 -11.367 -7.156 1 97.62 86 ASP B C 1
ATOM 1963 O O . ASP B 1 86 ? 0.811 -11.859 -6.266 1 97.62 86 ASP B O 1
ATOM 1967 N N . LEU B 1 87 ? 1.376 -11.562 -8.367 1 97.38 87 LEU B N 1
ATOM 1968 C CA . LEU B 1 87 ? 0.61 -12.664 -8.938 1 97.38 87 LEU B CA 1
ATOM 1969 C C . LEU B 1 87 ? 1.419 -13.391 -10 1 97.38 87 LEU B C 1
ATOM 1971 O O . LEU B 1 87 ? 1.848 -12.781 -10.984 1 97.38 87 LEU B O 1
ATOM 1975 N N . TYR B 1 88 ? 1.634 -14.68 -9.734 1 97.62 88 TYR B N 1
ATOM 1976 C CA . TYR B 1 88 ? 2.445 -15.453 -10.664 1 97.62 88 TYR B CA 1
ATOM 1977 C C . TYR B 1 88 ? 1.829 -16.828 -10.914 1 97.62 88 TYR B C 1
ATOM 1979 O O . TYR B 1 88 ? 1.538 -17.562 -9.969 1 97.62 88 TYR B O 1
ATOM 1987 N N . ILE B 1 89 ? 1.546 -17.094 -12.156 1 97.25 89 ILE B N 1
ATOM 1988 C CA . ILE B 1 89 ? 1.152 -18.406 -12.641 1 97.25 89 ILE B CA 1
ATOM 1989 C C . ILE B 1 89 ? 2.234 -18.969 -13.562 1 97.25 89 ILE B C 1
ATOM 1991 O O . ILE B 1 89 ? 2.637 -18.312 -14.523 1 97.25 89 ILE B O 1
ATOM 1995 N N . ARG B 1 90 ? 2.725 -20.156 -13.242 1 97.56 90 ARG B N 1
ATOM 1996 C CA . ARG B 1 90 ? 3.729 -20.781 -14.102 1 97.56 90 ARG B CA 1
ATOM 1997 C C . ARG B 1 90 ? 3.238 -20.891 -15.539 1 97.56 90 ARG B C 1
ATOM 1999 O O . ARG B 1 90 ? 2.051 -21.109 -15.781 1 97.56 90 ARG B O 1
ATOM 2006 N N . SER B 1 91 ? 4.219 -20.781 -16.406 1 95.81 91 SER B N 1
ATOM 2007 C CA . SER B 1 91 ? 3.926 -20.703 -17.828 1 95.81 91 SER B CA 1
ATOM 2008 C C . SER B 1 91 ? 3.086 -21.875 -18.297 1 95.81 91 SER B C 1
ATOM 2010 O O . SER B 1 91 ? 2.172 -21.719 -19.109 1 95.81 91 SER B O 1
ATOM 2012 N N . GLU B 1 92 ? 3.354 -23.062 -17.812 1 95.5 92 GLU B N 1
ATOM 2013 C CA . GLU B 1 92 ? 2.674 -24.266 -18.266 1 95.5 92 GLU B CA 1
ATOM 2014 C C . GLU B 1 92 ? 1.209 -24.281 -17.844 1 95.5 92 GLU B C 1
ATOM 2016 O O . GLU B 1 92 ? 0.413 -25.078 -18.344 1 95.5 92 GLU B O 1
ATOM 2021 N N . PHE B 1 93 ? 0.814 -23.359 -16.938 1 96 93 PHE B N 1
ATOM 2022 C CA . PHE B 1 93 ? -0.561 -23.328 -16.453 1 96 93 PHE B CA 1
ATOM 2023 C C . PHE B 1 93 ? -1.269 -22.062 -16.922 1 96 93 PHE B C 1
ATOM 2025 O O . PHE B 1 93 ? -2.387 -21.781 -16.484 1 96 93 PHE B O 1
ATOM 2032 N N . GLN B 1 94 ? -0.688 -21.25 -17.688 1 92.62 94 GLN B N 1
ATOM 2033 C CA . GLN B 1 94 ? -1.271 -20 -18.172 1 92.62 94 GLN B CA 1
ATOM 2034 C C . GLN B 1 94 ? -2.277 -20.266 -19.281 1 92.62 94 GLN B C 1
ATOM 2036 O O . GLN B 1 94 ? -2.34 -21.359 -19.828 1 92.62 94 GLN B O 1
ATOM 2041 N N . GLY B 1 95 ? -3.133 -19.266 -19.516 1 89.94 95 GLY B N 1
ATOM 2042 C CA . GLY B 1 95 ? -4.113 -19.375 -20.594 1 89.94 95 GLY B CA 1
ATOM 2043 C C . GLY B 1 95 ? -5.312 -20.219 -20.219 1 89.94 95 GLY B C 1
ATOM 2044 O O . GLY B 1 95 ? -6.082 -20.641 -21.078 1 89.94 95 GLY B O 1
ATOM 2045 N N . ARG B 1 96 ? -5.5 -20.516 -18.969 1 90.62 96 ARG B N 1
ATOM 2046 C CA . ARG B 1 96 ? -6.582 -21.375 -18.484 1 90.62 96 ARG B CA 1
ATOM 2047 C C . ARG B 1 96 ? -7.52 -20.609 -17.562 1 90.62 96 ARG B C 1
ATOM 2049 O O . ARG B 1 96 ? -8.383 -21.203 -16.922 1 90.62 96 ARG B O 1
ATOM 2056 N N . GLY B 1 97 ? -7.254 -19.328 -17.438 1 91.81 97 GLY B N 1
ATOM 2057 C CA . GLY B 1 97 ? -8.117 -18.5 -16.609 1 91.81 97 GLY B CA 1
ATOM 2058 C C . GLY B 1 97 ? -7.75 -18.547 -15.133 1 91.81 97 GLY B C 1
ATOM 2059 O O . GLY B 1 97 ? -8.484 -18.016 -14.289 1 91.81 97 GLY B O 1
ATOM 2060 N N . ILE B 1 98 ? -6.66 -19.141 -14.789 1 94.31 98 ILE B N 1
ATOM 2061 C CA . ILE B 1 98 ? -6.254 -19.312 -13.398 1 94.31 98 ILE B CA 1
ATOM 2062 C C . ILE B 1 98 ? -5.984 -17.953 -12.766 1 94.31 98 ILE B C 1
ATOM 2064 O O . ILE B 1 98 ? -6.402 -17.688 -11.633 1 94.31 98 ILE B O 1
ATOM 2068 N N . GLY B 1 99 ? -5.32 -17.016 -13.484 1 94.44 99 GLY B N 1
ATOM 2069 C CA . GLY B 1 99 ? -5.07 -15.68 -12.977 1 94.44 99 GLY B CA 1
ATOM 2070 C C . GLY B 1 99 ? -6.34 -14.945 -12.602 1 94.44 99 GLY B C 1
ATOM 2071 O O . GLY B 1 99 ? -6.406 -14.312 -11.539 1 94.44 99 GLY B O 1
ATOM 2072 N N . ARG B 1 100 ? -7.277 -15.07 -13.453 1 93.88 100 ARG B N 1
ATOM 2073 C CA . ARG B 1 100 ? -8.562 -14.43 -13.203 1 93.88 100 ARG B CA 1
ATOM 2074 C C . ARG B 1 100 ? -9.234 -15.016 -11.969 1 93.88 100 ARG B C 1
ATOM 2076 O O . ARG B 1 100 ? -9.867 -14.289 -11.195 1 93.88 100 ARG B O 1
ATOM 2083 N N . LYS B 1 101 ? -9.156 -16.281 -11.805 1 95.25 101 LYS B N 1
ATOM 2084 C CA . LYS B 1 101 ? -9.758 -16.953 -10.648 1 95.25 101 LYS B CA 1
ATOM 2085 C C . LYS B 1 101 ? -9.07 -16.531 -9.352 1 95.25 101 LYS B C 1
ATOM 2087 O O . LYS B 1 101 ? -9.719 -16.391 -8.312 1 95.25 101 LYS B O 1
ATOM 2092 N N . VAL B 1 102 ? -7.766 -16.359 -9.414 1 97 102 VAL B N 1
ATOM 2093 C CA . VAL B 1 102 ? -7.035 -15.898 -8.242 1 97 102 VAL B CA 1
ATOM 2094 C C . VAL B 1 102 ? -7.473 -14.477 -7.891 1 97 102 VAL B C 1
ATOM 2096 O O . VAL B 1 102 ? -7.723 -14.164 -6.723 1 97 102 VAL B O 1
ATOM 2099 N N . LEU B 1 103 ? -7.594 -13.602 -8.906 1 97.19 103 LEU B N 1
ATOM 2100 C CA . LEU B 1 103 ? -8.062 -12.234 -8.68 1 97.19 103 LEU B CA 1
ATOM 2101 C C . LEU B 1 103 ? -9.469 -12.234 -8.086 1 97.19 103 LEU B C 1
ATOM 2103 O O . LEU B 1 103 ? -9.773 -11.43 -7.203 1 97.19 103 LEU B O 1
ATOM 2107 N N . ALA B 1 104 ? -10.289 -13.078 -8.555 1 97 104 ALA B N 1
ATOM 2108 C CA . ALA B 1 104 ? -11.641 -13.195 -8.008 1 97 104 ALA B CA 1
ATOM 2109 C C . ALA B 1 104 ? -11.617 -13.641 -6.551 1 97 104 ALA B C 1
ATOM 2111 O O . ALA B 1 104 ? -12.383 -13.141 -5.727 1 97 104 ALA B O 1
ATOM 2112 N N . HIS B 1 105 ? -10.812 -14.594 -6.289 1 97.69 105 HIS B N 1
ATOM 2113 C CA . HIS B 1 105 ? -10.633 -15.047 -4.914 1 97.69 105 HIS B CA 1
ATOM 2114 C C . HIS B 1 105 ? -10.195 -13.898 -4.008 1 97.69 105 HIS B C 1
ATOM 2116 O O . HIS B 1 105 ? -10.727 -13.727 -2.91 1 97.69 105 HIS B O 1
ATOM 2122 N N . LEU B 1 106 ? -9.273 -13.078 -4.5 1 98.44 106 LEU B N 1
ATOM 2123 C CA . LEU B 1 106 ? -8.797 -11.93 -3.738 1 98.44 106 LEU B CA 1
ATOM 2124 C C . LEU B 1 106 ? -9.891 -10.875 -3.594 1 98.44 106 LEU B C 1
ATOM 2126 O O . LEU B 1 106 ? -9.992 -10.211 -2.559 1 98.44 106 LEU B O 1
ATOM 2130 N N . ALA B 1 107 ? -10.641 -10.703 -4.609 1 97.94 107 ALA B N 1
ATOM 2131 C CA . ALA B 1 107 ? -11.781 -9.797 -4.516 1 97.94 107 ALA B CA 1
ATOM 2132 C C . ALA B 1 107 ? -12.742 -10.242 -3.416 1 97.94 107 ALA B C 1
ATOM 2134 O O . ALA B 1 107 ? -13.297 -9.414 -2.695 1 97.94 107 ALA B O 1
ATOM 2135 N N . ARG B 1 108 ? -12.953 -11.492 -3.281 1 97.62 108 ARG B N 1
ATOM 2136 C CA . ARG B 1 108 ? -13.805 -12.016 -2.217 1 97.62 108 ARG B CA 1
ATOM 2137 C C . ARG B 1 108 ? -13.203 -11.719 -0.845 1 97.62 108 ARG B C 1
ATOM 2139 O O . ARG B 1 108 ? -13.922 -11.352 0.084 1 97.62 108 ARG B O 1
ATOM 2146 N N . ILE B 1 109 ? -11.945 -11.922 -0.709 1 97.75 109 ILE B N 1
ATOM 2147 C CA . ILE B 1 109 ? -11.258 -11.57 0.53 1 97.75 109 ILE B CA 1
ATOM 2148 C C . ILE B 1 109 ? -11.461 -10.086 0.832 1 97.75 109 ILE B C 1
ATOM 2150 O O . ILE B 1 109 ? -11.781 -9.711 1.964 1 97.75 109 ILE B O 1
ATOM 2154 N N . ALA B 1 110 ? -11.25 -9.242 -0.207 1 98.12 110 ALA B N 1
ATOM 2155 C CA . ALA B 1 110 ? -11.438 -7.805 -0.056 1 98.12 110 ALA B CA 1
ATOM 2156 C C . ALA B 1 110 ? -12.844 -7.488 0.447 1 98.12 110 ALA B C 1
ATOM 2158 O O . ALA B 1 110 ? -13.016 -6.688 1.369 1 98.12 110 ALA B O 1
ATOM 2159 N N . LYS B 1 111 ? -13.766 -8.117 -0.136 1 96.56 111 LYS B N 1
ATOM 2160 C CA . LYS B 1 111 ? -15.156 -7.914 0.257 1 96.56 111 LYS B CA 1
ATOM 2161 C C . LYS B 1 111 ? -15.391 -8.344 1.704 1 96.56 111 LYS B C 1
ATOM 2163 O O . LY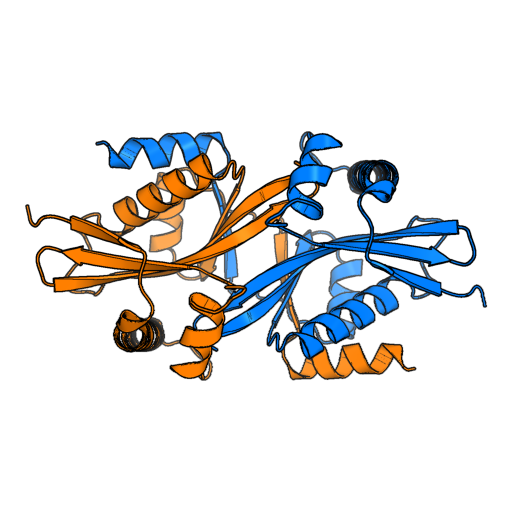S B 1 111 ? -16 -7.605 2.484 1 96.56 111 LYS B O 1
ATOM 2168 N N . GLN B 1 112 ? -14.922 -9.453 2.055 1 96.38 112 GLN B N 1
ATOM 2169 C CA . GLN B 1 112 ? -15.086 -10 3.398 1 96.38 112 GLN B CA 1
ATOM 2170 C C . GLN B 1 112 ? -14.438 -9.094 4.441 1 96.38 112 GLN B C 1
ATOM 2172 O O . GLN B 1 112 ? -14.898 -9.016 5.582 1 96.38 112 GLN B O 1
ATOM 2177 N N . ARG B 1 113 ? -13.422 -8.406 4.023 1 95.94 113 ARG B N 1
ATOM 2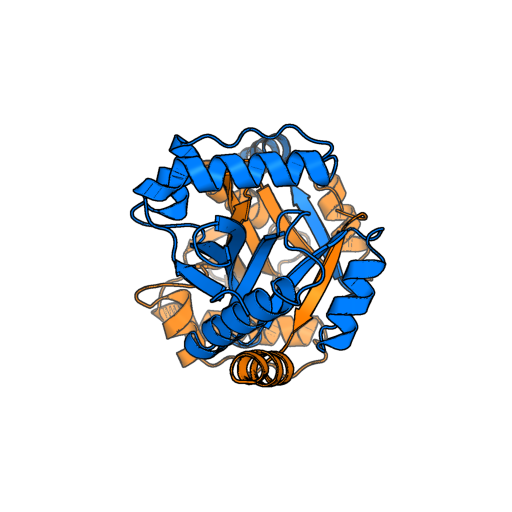178 C CA . ARG B 1 113 ? -12.68 -7.555 4.941 1 95.94 113 ARG B CA 1
ATOM 2179 C C . ARG B 1 113 ? -13.141 -6.105 4.844 1 95.94 113 ARG B C 1
ATOM 2181 O O . ARG B 1 113 ? -12.453 -5.195 5.305 1 95.94 113 ARG B O 1
ATOM 2188 N N . ASP B 1 114 ? -14.211 -5.828 4.125 1 95.06 114 ASP B N 1
ATOM 2189 C CA . ASP B 1 114 ? -14.828 -4.512 3.977 1 95.06 114 ASP B CA 1
ATOM 2190 C C . ASP B 1 114 ? -13.883 -3.543 3.268 1 95.06 114 ASP B C 1
ATOM 2192 O O . ASP B 1 114 ? -13.867 -2.352 3.58 1 95.06 114 ASP B O 1
ATOM 2196 N N . CYS B 1 115 ? -13.062 -4.109 2.412 1 97.19 115 CYS B N 1
ATOM 2197 C CA . CYS B 1 115 ? -12.219 -3.264 1.581 1 97.19 115 CYS B CA 1
ATOM 2198 C C . CYS B 1 115 ? -13.039 -2.535 0.525 1 97.19 115 CYS B C 1
ATOM 2200 O O . CYS B 1 115 ? -13.914 -3.133 -0.109 1 97.19 115 CYS B O 1
ATOM 2202 N N . VAL B 1 116 ? -12.672 -1.301 0.325 1 96 116 VAL B N 1
ATOM 2203 C CA . VAL B 1 116 ? -13.43 -0.522 -0.651 1 96 116 VAL B CA 1
ATOM 2204 C C . VAL B 1 116 ? -12.578 -0.29 -1.897 1 96 116 VAL B C 1
ATOM 2206 O O . VAL B 1 116 ? -13.047 0.279 -2.883 1 96 116 VAL B O 1
ATOM 2209 N N . ARG B 1 117 ? -11.289 -0.696 -1.759 1 97.19 117 ARG B N 1
ATOM 2210 C CA . ARG B 1 117 ? -10.352 -0.612 -2.875 1 97.19 117 ARG B CA 1
ATOM 2211 C C . ARG B 1 117 ? -9.539 -1.897 -3.008 1 97.19 117 ARG B C 1
ATOM 2213 O O . ARG B 1 117 ? -9.133 -2.486 -2.004 1 97.19 117 ARG B O 1
ATOM 2220 N N . PHE B 1 118 ? -9.477 -2.395 -4.152 1 98.5 118 PHE B N 1
ATOM 2221 C CA . PHE B 1 118 ? -8.562 -3.459 -4.559 1 98.5 118 PHE B CA 1
ATOM 2222 C C . PHE B 1 118 ? -7.609 -2.971 -5.641 1 98.5 118 PHE B C 1
ATOM 2224 O O . PHE B 1 118 ? -8.031 -2.648 -6.754 1 98.5 118 PHE B O 1
ATOM 2231 N N . GLU B 1 119 ? -6.27 -2.902 -5.277 1 98.62 119 GLU B N 1
ATOM 2232 C CA . GLU B 1 119 ? -5.305 -2.184 -6.102 1 98.62 119 GLU B CA 1
ATOM 2233 C C . GLU B 1 119 ? -4.074 -3.041 -6.383 1 98.62 119 GLU B C 1
ATOM 2235 O O . GLU B 1 119 ? -3.775 -3.975 -5.633 1 98.62 119 GLU B O 1
ATOM 2240 N N . TRP B 1 120 ? -3.443 -2.773 -7.484 1 98.06 120 TRP B N 1
ATOM 2241 C CA . TRP B 1 120 ? -2.17 -3.387 -7.852 1 98.06 120 TRP B CA 1
ATOM 2242 C C . TRP B 1 120 ? -1.421 -2.521 -8.859 1 98.06 120 TRP B C 1
ATOM 2244 O O . TRP B 1 120 ? -1.993 -1.592 -9.438 1 98.06 120 TRP B O 1
ATOM 2254 N N . TRP B 1 121 ? -0.097 -2.744 -8.961 1 97.19 121 TRP B N 1
ATOM 2255 C CA . TRP B 1 121 ? 0.762 -2.031 -9.906 1 97.19 121 TRP B CA 1
ATOM 2256 C C . TRP B 1 121 ? 1.052 -2.887 -11.133 1 97.19 121 TRP B C 1
ATOM 2258 O O . TRP B 1 121 ? 1.171 -4.109 -11.031 1 97.19 121 TRP B O 1
ATOM 2268 N N . VAL B 1 122 ? 1.125 -2.252 -12.211 1 94.94 122 VAL B N 1
ATOM 2269 C CA . VAL B 1 122 ? 1.407 -2.904 -13.484 1 94.94 122 VAL B CA 1
ATOM 2270 C C . VAL B 1 122 ? 2.52 -2.156 -14.211 1 94.94 122 VAL B C 1
ATOM 2272 O O . VAL B 1 122 ? 2.541 -0.923 -14.227 1 94.94 122 VAL B O 1
ATOM 2275 N N . LEU B 1 123 ? 3.438 -2.891 -14.781 1 92.69 123 LEU B N 1
ATOM 2276 C CA . LEU B 1 123 ? 4.422 -2.25 -15.648 1 92.69 123 LEU B CA 1
ATOM 2277 C C . LEU B 1 123 ? 3.746 -1.558 -16.828 1 92.69 123 LEU B C 1
ATOM 2279 O O . LEU B 1 123 ? 2.883 -2.143 -17.484 1 92.69 123 LEU B O 1
ATOM 2283 N N . GLU B 1 124 ? 4.191 -0.333 -17.047 1 93.12 124 GLU B N 1
ATOM 2284 C CA . GLU B 1 124 ? 3.609 0.453 -18.141 1 93.12 124 GLU B CA 1
ATOM 2285 C C . GLU B 1 124 ? 3.723 -0.28 -19.469 1 93.12 124 GLU B C 1
ATOM 2287 O O . GLU B 1 124 ? 2.848 -0.153 -20.328 1 93.12 124 GLU B O 1
ATOM 2292 N N . SER B 1 125 ? 4.695 -1.141 -19.719 1 92.19 125 SER B N 1
ATOM 2293 C CA . SER B 1 125 ? 4.977 -1.83 -20.984 1 92.19 125 SER B CA 1
ATOM 2294 C C . SER B 1 125 ? 4.125 -3.088 -21.125 1 92.19 125 SER B C 1
ATOM 2296 O O . SER B 1 125 ? 4.062 -3.684 -22.203 1 92.19 125 SER B O 1
ATOM 2298 N N . ASN B 1 126 ? 3.486 -3.471 -20.047 1 91.75 126 ASN B N 1
ATOM 2299 C CA . ASN B 1 126 ? 2.723 -4.715 -20.047 1 91.75 126 ASN B CA 1
ATOM 2300 C C . ASN B 1 126 ? 1.317 -4.504 -20.609 1 91.75 126 ASN B C 1
ATOM 2302 O O . ASN B 1 126 ? 0.329 -4.648 -19.891 1 91.75 126 ASN B O 1
ATOM 2306 N N . VAL B 1 127 ? 1.216 -4.359 -21.859 1 92.88 127 VAL B N 1
ATOM 2307 C CA . VAL B 1 127 ? -0.018 -3.992 -22.547 1 92.88 127 VAL B CA 1
ATOM 2308 C C . VAL B 1 127 ? -1.05 -5.105 -22.391 1 92.88 127 VAL B C 1
ATOM 2310 O O . VAL B 1 127 ? -2.238 -4.84 -22.203 1 92.88 127 VAL B O 1
ATOM 2313 N N . ARG B 1 128 ? -0.625 -6.27 -22.453 1 90 128 ARG B N 1
ATOM 2314 C CA . ARG B 1 128 ? -1.52 -7.418 -22.344 1 90 128 ARG B CA 1
ATOM 2315 C C . ARG B 1 128 ? -2.229 -7.43 -20.984 1 90 128 ARG B C 1
ATOM 2317 O O . ARG B 1 128 ? -3.445 -7.617 -20.922 1 90 128 ARG B O 1
ATOM 2324 N N . ALA B 1 129 ? -1.447 -7.25 -19.953 1 91.12 129 ALA B N 1
ATOM 2325 C CA . ALA B 1 129 ? -2.027 -7.223 -18.609 1 91.12 129 ALA B CA 1
ATOM 2326 C C . ALA B 1 129 ? -2.996 -6.051 -18.469 1 91.12 129 ALA B C 1
ATOM 2328 O O . ALA B 1 129 ? -4.082 -6.207 -17.891 1 91.12 129 ALA B O 1
ATOM 2329 N N . LYS B 1 130 ? -2.609 -4.902 -18.953 1 95.06 130 LYS B N 1
ATOM 2330 C CA . LYS B 1 130 ? -3.445 -3.709 -18.859 1 95.06 130 LYS B CA 1
ATOM 2331 C C . LYS B 1 130 ? -4.809 -3.945 -19.5 1 95.06 130 LYS B C 1
ATOM 2333 O O . LYS B 1 130 ? -5.844 -3.625 -18.906 1 95.06 130 LYS B O 1
ATOM 2338 N N . ASN B 1 131 ? -4.816 -4.543 -20.656 1 93.56 131 ASN B N 1
ATOM 2339 C CA . ASN B 1 131 ? -6.059 -4.871 -21.344 1 93.56 131 ASN B CA 1
ATOM 2340 C C . ASN B 1 131 ? -6.918 -5.828 -20.531 1 93.56 131 ASN B C 1
ATOM 2342 O O . ASN B 1 131 ? -8.141 -5.664 -20.453 1 93.56 131 ASN B O 1
ATOM 2346 N N . PHE B 1 132 ? -6.277 -6.773 -20.047 1 92.31 132 PHE B N 1
ATOM 2347 C CA . PHE B 1 132 ? -6.961 -7.75 -19.219 1 92.31 132 PHE B CA 1
ATOM 2348 C C . PHE B 1 132 ? -7.617 -7.07 -18.016 1 92.31 132 PHE B C 1
ATOM 2350 O O . PHE B 1 132 ? -8.781 -7.332 -17.719 1 92.31 132 PHE B O 1
ATOM 2357 N N . TYR B 1 133 ? -6.914 -6.184 -17.266 1 94.94 133 TYR B N 1
ATOM 2358 C CA . TYR B 1 133 ? -7.422 -5.527 -16.062 1 94.94 133 TYR B CA 1
ATOM 2359 C C . TYR B 1 133 ? -8.578 -4.59 -16.406 1 94.94 133 TYR B C 1
ATOM 2361 O O . TYR B 1 133 ? -9.539 -4.484 -15.641 1 94.94 133 TYR B O 1
ATOM 2369 N N . GLU B 1 134 ? -8.461 -3.965 -17.5 1 94.19 134 GLU B N 1
ATOM 2370 C CA . GLU B 1 134 ? -9.562 -3.109 -17.938 1 94.19 134 GLU B CA 1
ATOM 2371 C C . GLU B 1 134 ? -10.82 -3.926 -18.219 1 94.19 134 GLU B C 1
ATOM 2373 O O . GLU B 1 134 ? -11.93 -3.482 -17.922 1 94.19 134 GLU B O 1
ATOM 2378 N N . LYS B 1 135 ? -10.648 -5.109 -18.734 1 91.5 135 LYS B N 1
ATOM 2379 C CA . LYS B 1 135 ? -11.773 -5.984 -19.062 1 91.5 135 LYS B CA 1
ATOM 2380 C C . LYS B 1 135 ? -12.484 -6.461 -17.797 1 91.5 135 LYS B C 1
ATOM 2382 O O . LYS B 1 135 ? -13.695 -6.719 -17.828 1 91.5 135 LYS B O 1
ATOM 2387 N N . ILE B 1 136 ? -11.805 -6.559 -16.734 1 91.31 136 ILE B N 1
ATOM 2388 C CA . ILE B 1 136 ? -12.453 -7.039 -15.531 1 91.31 136 ILE B CA 1
ATOM 2389 C C . ILE B 1 136 ? -12.992 -5.855 -14.727 1 91.31 136 ILE B C 1
ATOM 2391 O O . ILE B 1 136 ? -13.422 -6.016 -13.586 1 91.31 136 ILE B O 1
ATOM 2395 N N . GLY B 1 137 ? -12.836 -4.609 -15.211 1 93.5 137 GLY B N 1
ATOM 2396 C CA . GLY B 1 137 ? -13.492 -3.453 -14.625 1 93.5 137 GLY B CA 1
ATOM 2397 C C . GLY B 1 137 ? -12.547 -2.566 -13.836 1 93.5 137 GLY B C 1
ATOM 2398 O O . GLY B 1 137 ? -12.984 -1.599 -13.203 1 93.5 137 GLY B O 1
ATOM 2399 N N . ALA B 1 138 ? -11.273 -2.895 -13.906 1 96.44 138 ALA B N 1
ATOM 2400 C CA . ALA B 1 138 ? -10.297 -2.055 -13.211 1 96.44 138 ALA B CA 1
ATOM 2401 C C . ALA B 1 138 ? -9.984 -0.795 -14.008 1 96.44 138 ALA B C 1
ATOM 2403 O O . ALA B 1 138 ? -10.07 -0.799 -15.242 1 96.44 138 ALA B O 1
ATOM 2404 N N . ARG B 1 139 ? -9.656 0.216 -13.25 1 96.44 139 ARG B N 1
ATOM 2405 C CA . ARG B 1 139 ? -9.289 1.479 -13.883 1 96.44 139 ARG B CA 1
ATOM 2406 C C . ARG B 1 139 ? -7.859 1.869 -13.539 1 96.44 139 ARG B C 1
ATOM 2408 O O . ARG B 1 139 ? -7.426 1.704 -12.398 1 96.44 139 ARG B O 1
ATOM 2415 N N . GLU B 1 140 ? -7.211 2.473 -14.531 1 96.38 140 GLU B N 1
ATOM 2416 C CA . GLU B 1 140 ? -5.906 3.074 -14.281 1 96.38 140 GLU B CA 1
ATOM 2417 C C . GLU B 1 140 ? -6.043 4.414 -13.562 1 96.38 140 GLU B C 1
ATOM 2419 O O . GLU B 1 140 ? -6.91 5.219 -13.906 1 96.38 140 GLU B O 1
ATOM 2424 N N . LEU B 1 141 ? -5.254 4.641 -12.547 1 96.25 141 LEU B N 1
ATOM 2425 C CA . LEU B 1 141 ? -5.211 5.938 -11.875 1 96.25 141 LEU B CA 1
ATOM 2426 C C . LEU B 1 141 ? -4.133 6.824 -12.484 1 96.25 141 LEU B C 1
ATOM 2428 O O . LEU B 1 141 ? -3.133 7.137 -11.836 1 96.25 141 LEU B O 1
ATOM 2432 N N . GLU B 1 142 ? -4.469 7.34 -13.695 1 93.62 142 GLU B N 1
ATOM 2433 C CA . GLU B 1 142 ? -3.514 8.078 -14.516 1 93.62 142 GLU B CA 1
ATOM 2434 C C . GLU B 1 142 ? -3.109 9.391 -13.844 1 93.62 142 GLU B C 1
ATOM 2436 O O . GLU B 1 142 ? -2.047 9.945 -14.133 1 93.62 142 GLU B O 1
ATOM 2441 N N . GLU B 1 143 ? -3.916 9.859 -12.977 1 93.06 143 GLU B N 1
ATOM 2442 C CA . GLU B 1 143 ? -3.693 11.156 -12.344 1 93.06 143 GLU B CA 1
ATOM 2443 C C . GLU B 1 143 ? -2.678 11.047 -11.211 1 93.06 143 GLU B C 1
ATOM 2445 O O . GLU B 1 143 ? -2.238 12.062 -10.664 1 93.06 143 GLU B O 1
ATOM 2450 N N . LEU B 1 144 ? -2.299 9.766 -10.867 1 95.12 144 LEU B N 1
ATOM 2451 C CA . LEU B 1 144 ? -1.417 9.562 -9.719 1 95.12 144 LEU B CA 1
ATOM 2452 C C . LEU B 1 144 ? -0.057 9.039 -10.172 1 95.12 144 LEU B C 1
ATOM 2454 O O . LEU B 1 144 ? 0.027 8.242 -11.102 1 95.12 144 LEU B O 1
ATOM 2458 N N . GLU B 1 145 ? 0.912 9.539 -9.5 1 96.06 145 GLU B N 1
ATOM 2459 C CA . GLU B 1 145 ? 2.283 9.062 -9.656 1 96.06 145 GLU B CA 1
ATOM 2460 C C . GLU B 1 145 ? 2.822 8.492 -8.344 1 96.06 145 GLU B C 1
ATOM 2462 O O . GLU B 1 145 ? 2.49 8.984 -7.266 1 96.06 145 GLU B O 1
ATOM 2467 N N . ILE B 1 146 ? 3.648 7.484 -8.477 1 97.62 146 ILE B N 1
ATOM 2468 C CA . ILE B 1 146 ? 4.211 6.82 -7.309 1 97.62 146 ILE B CA 1
ATOM 2469 C C . ILE B 1 146 ? 5.617 7.348 -7.043 1 97.62 146 ILE B C 1
ATOM 2471 O O . ILE B 1 146 ? 6.457 7.371 -7.945 1 97.62 146 ILE B O 1
ATOM 2475 N N . TYR B 1 147 ? 5.871 7.832 -5.867 1 98.06 147 TYR B N 1
ATOM 2476 C CA . TYR B 1 147 ? 7.215 8.203 -5.434 1 98.06 147 TYR B CA 1
ATOM 2477 C C . TYR B 1 147 ? 7.727 7.246 -4.363 1 98.06 147 TYR B C 1
ATOM 2479 O O . TYR B 1 147 ? 6.949 6.746 -3.547 1 98.06 147 TYR B O 1
ATOM 2487 N N . ARG B 1 148 ? 9.062 7.055 -4.395 1 98.25 148 ARG B N 1
ATOM 2488 C CA . ARG B 1 148 ? 9.656 6.094 -3.477 1 98.25 148 ARG B CA 1
ATOM 2489 C C . ARG B 1 148 ? 11.023 6.57 -2.996 1 98.25 148 ARG B C 1
ATOM 2491 O O . ARG B 1 148 ? 11.805 7.121 -3.777 1 98.25 148 ARG B O 1
ATOM 2498 N N . LEU B 1 149 ? 11.242 6.457 -1.714 1 97.25 149 LEU B N 1
ATOM 2499 C CA . LEU B 1 149 ? 12.578 6.43 -1.128 1 97.25 149 LEU B CA 1
ATOM 2500 C C . LEU B 1 149 ? 13.008 5 -0.818 1 97.25 149 LEU B C 1
ATOM 2502 O O . LEU B 1 149 ? 12.227 4.219 -0.263 1 97.25 149 LEU B O 1
ATOM 2506 N N . ARG B 1 150 ? 14.242 4.641 -1.188 1 94.62 150 ARG B N 1
ATOM 2507 C CA . ARG B 1 150 ? 14.805 3.354 -0.801 1 94.62 150 ARG B CA 1
ATOM 2508 C C . ARG B 1 150 ? 15.672 3.49 0.446 1 94.62 150 ARG B C 1
ATOM 2510 O O . ARG B 1 150 ? 15.625 4.512 1.135 1 94.62 150 ARG B O 1
ATOM 2517 N N . GLU B 1 151 ? 16.328 2.434 0.792 1 92.31 151 GLU B N 1
ATOM 2518 C CA . GLU B 1 151 ? 17.016 2.344 2.076 1 92.31 151 GLU B CA 1
ATOM 2519 C C . GLU B 1 151 ? 17.938 3.535 2.291 1 92.31 151 GLU B C 1
ATOM 2521 O O . GLU B 1 151 ? 17.922 4.152 3.357 1 92.31 151 GLU B O 1
ATOM 2526 N N . ASN B 1 152 ? 18.734 3.859 1.313 1 92.25 152 ASN B N 1
ATOM 2527 C CA . ASN B 1 152 ? 19.656 4.977 1.457 1 92.25 152 ASN B CA 1
ATOM 2528 C C . ASN B 1 152 ? 18.922 6.293 1.667 1 92.25 152 ASN B C 1
ATOM 2530 O O . ASN B 1 152 ? 19.328 7.113 2.492 1 92.25 152 ASN B O 1
ATOM 2534 N N . GLY B 1 153 ? 17.906 6.508 0.831 1 94.75 153 GLY B N 1
ATOM 2535 C CA . GLY B 1 153 ? 17.109 7.711 0.984 1 94.75 153 GLY B CA 1
ATOM 2536 C C . GLY B 1 153 ? 16.406 7.789 2.326 1 94.75 153 GLY B C 1
ATOM 2537 O O . GLY B 1 153 ? 16.312 8.867 2.924 1 94.75 153 GLY B O 1
ATOM 2538 N N . ILE B 1 154 ? 15.891 6.621 2.793 1 96.25 154 ILE B N 1
ATOM 2539 C CA . ILE B 1 154 ? 15.25 6.551 4.102 1 96.25 154 ILE B CA 1
ATOM 2540 C C . ILE B 1 154 ? 16.25 6.945 5.188 1 96.25 154 ILE B C 1
ATOM 2542 O O . ILE B 1 154 ? 15.938 7.766 6.055 1 96.25 154 ILE B O 1
ATOM 2546 N N . ASP B 1 155 ? 17.422 6.418 5.117 1 95.12 155 ASP B N 1
ATOM 2547 C CA . ASP B 1 155 ? 18.469 6.719 6.094 1 95.12 155 ASP B CA 1
ATOM 2548 C C . ASP B 1 155 ? 18.812 8.211 6.09 1 95.12 155 ASP B C 1
ATOM 2550 O O . ASP B 1 155 ? 18.875 8.836 7.148 1 95.12 155 ASP B O 1
ATOM 2554 N N . GLU B 1 156 ? 19 8.789 4.941 1 94.81 156 GLU B N 1
ATOM 2555 C CA . GLU B 1 156 ? 19.375 10.195 4.816 1 94.81 156 GLU B CA 1
ATOM 2556 C C . GLU B 1 156 ? 18.281 11.102 5.359 1 94.81 156 GLU B C 1
ATOM 2558 O O . GLU B 1 156 ? 18.562 12.047 6.102 1 94.81 156 GLU B O 1
ATOM 2563 N N . LEU B 1 157 ? 17.062 10.789 4.957 1 94.5 157 LEU B N 1
ATOM 2564 C CA . LEU B 1 157 ? 15.945 11.609 5.395 1 94.5 157 LEU B CA 1
ATOM 2565 C C . LEU B 1 157 ? 15.742 11.5 6.898 1 94.5 157 LEU B C 1
ATOM 2567 O O . LEU B 1 157 ? 15.438 12.492 7.566 1 94.5 157 LEU B O 1
ATOM 2571 N N . SER B 1 158 ? 15.883 10.32 7.426 1 92.75 158 SER B N 1
ATOM 2572 C CA . SER B 1 158 ? 15.703 10.102 8.859 1 92.75 158 SER B CA 1
ATOM 2573 C C . SER B 1 158 ? 16.719 10.898 9.672 1 92.75 158 SER B C 1
ATOM 2575 O O . SER B 1 158 ? 16.438 11.305 10.805 1 92.75 158 SER B O 1
ATOM 2577 N N . ASN B 1 159 ? 17.844 11.102 9.148 1 88.81 159 ASN B N 1
ATOM 2578 C CA . ASN B 1 159 ? 18.922 11.82 9.836 1 88.81 159 ASN B CA 1
ATOM 2579 C C . ASN B 1 159 ? 18.688 13.328 9.828 1 88.81 159 ASN B C 1
ATOM 2581 O O . ASN B 1 159 ? 19.297 14.055 10.609 1 88.81 159 ASN B O 1
ATOM 2585 N N . LYS B 1 160 ? 17.875 13.797 8.93 1 81.81 160 LYS B N 1
ATOM 2586 C CA . LYS B 1 160 ? 17.609 15.227 8.859 1 81.81 160 LYS B CA 1
ATOM 2587 C C . LYS B 1 160 ? 16.75 15.68 10.039 1 81.81 160 LYS B C 1
ATOM 2589 O O . LYS B 1 160 ? 16.703 16.875 10.352 1 81.81 160 LYS B O 1
ATOM 2594 N N . LEU B 1 161 ? 16.031 14.859 10.617 1 72.94 161 LEU B N 1
ATOM 2595 C CA . LEU B 1 161 ? 15.266 15.195 11.805 1 72.94 161 LEU B CA 1
ATOM 2596 C C . LEU B 1 161 ? 16.188 15.617 12.945 1 72.94 161 LEU B C 1
ATOM 2598 O O . LEU B 1 161 ? 15.781 16.375 13.828 1 72.94 161 LEU B O 1
ATOM 2602 N N . ASP B 1 162 ? 17.219 15.102 12.93 1 67.94 162 ASP B N 1
ATOM 2603 C CA . ASP B 1 162 ? 18.188 15.422 13.977 1 67.94 162 ASP B CA 1
ATOM 2604 C C . ASP B 1 162 ? 18.891 16.75 13.68 1 67.94 162 ASP B C 1
ATOM 2606 O O . ASP B 1 162 ? 19.609 17.281 14.531 1 67.94 162 ASP B O 1
ATOM 2610 N N . ARG B 1 163 ? 18.656 17.25 12.516 1 59.62 163 ARG B N 1
ATOM 2611 C CA . ARG B 1 163 ? 19.312 18.516 12.18 1 59.62 163 ARG B CA 1
ATOM 2612 C C . ARG B 1 163 ? 18.359 19.688 12.367 1 59.62 163 ARG B C 1
ATOM 2614 O O . ARG B 1 163 ? 17.141 19.531 12.273 1 59.62 163 ARG B O 1
#